Protein AF-A0A669C3K7-F1 (afdb_monomer)

Structure (mmCIF, N/CA/C/O backbone):
data_AF-A0A669C3K7-F1
#
_entry.id   AF-A0A669C3K7-F1
#
loop_
_atom_site.group_PDB
_atom_site.id
_atom_site.type_symbol
_atom_site.label_atom_id
_atom_site.label_alt_id
_atom_site.label_comp_id
_atom_site.label_asym_id
_atom_site.label_entity_id
_atom_site.label_seq_id
_atom_site.pdbx_PDB_ins_code
_atom_site.Cartn_x
_atom_site.Cartn_y
_atom_site.Cartn_z
_atom_site.occupancy
_atom_site.B_iso_or_equiv
_atom_site.auth_seq_id
_atom_site.auth_comp_id
_atom_site.auth_asym_id
_atom_site.auth_atom_id
_atom_site.pdbx_PDB_model_num
ATOM 1 N N . MET A 1 1 ? 42.163 35.375 20.450 1.00 55.25 1 MET A N 1
ATOM 2 C CA . MET A 1 1 ? 42.027 35.263 18.977 1.00 55.25 1 MET A CA 1
ATOM 3 C C . MET A 1 1 ? 42.174 33.829 18.449 1.00 55.25 1 MET A C 1
ATOM 5 O O . MET A 1 1 ? 41.573 33.534 17.431 1.00 55.25 1 MET A O 1
ATOM 9 N N . ALA A 1 2 ? 42.871 32.910 19.137 1.00 55.78 2 ALA A N 1
ATOM 10 C CA . ALA A 1 2 ? 42.993 31.507 18.695 1.00 55.78 2 ALA A CA 1
ATOM 11 C C . ALA A 1 2 ? 41.696 30.667 18.817 1.00 55.78 2 ALA A C 1
ATOM 13 O O . ALA A 1 2 ? 41.476 29.751 18.033 1.00 55.78 2 ALA A O 1
ATOM 14 N N . SER A 1 3 ? 40.809 31.001 19.764 1.00 58.66 3 SER A N 1
ATOM 15 C CA . SER A 1 3 ? 39.566 30.247 20.012 1.00 58.66 3 SER A CA 1
ATOM 16 C C . SER A 1 3 ? 38.494 30.433 18.926 1.00 58.66 3 SER A C 1
ATOM 18 O O . SER A 1 3 ? 37.774 29.482 18.630 1.00 58.66 3 SER A O 1
ATOM 20 N N . SER A 1 4 ? 38.406 31.604 18.278 1.00 58.03 4 SER A N 1
ATOM 21 C CA . SER A 1 4 ? 37.401 31.812 17.223 1.00 58.03 4 SER A CA 1
ATOM 22 C C . SER A 1 4 ? 37.793 31.130 15.911 1.00 58.03 4 SER A C 1
ATOM 24 O O . SER A 1 4 ? 36.922 30.604 15.230 1.00 58.03 4 SER A O 1
ATOM 26 N N . PHE A 1 5 ? 39.089 31.048 15.588 1.00 59.66 5 PHE A N 1
ATOM 27 C CA . PHE A 1 5 ? 39.581 30.339 14.398 1.00 59.66 5 PHE A CA 1
ATOM 28 C C . PHE A 1 5 ? 39.339 28.822 14.466 1.00 59.66 5 PHE A C 1
ATOM 30 O O . PHE A 1 5 ? 38.953 28.218 13.467 1.00 59.66 5 PHE A O 1
ATOM 37 N N . LEU A 1 6 ? 39.489 28.213 15.648 1.00 58.19 6 LEU A N 1
ATOM 38 C CA . LEU A 1 6 ? 39.146 26.803 15.886 1.00 58.19 6 LEU A CA 1
ATOM 39 C C . LEU A 1 6 ? 37.633 26.539 15.769 1.00 58.19 6 LEU A C 1
ATOM 41 O O . LEU A 1 6 ? 37.221 25.504 15.259 1.00 58.19 6 LEU A O 1
ATOM 45 N N . CYS A 1 7 ? 36.797 27.495 16.182 1.00 57.00 7 CYS A N 1
ATOM 46 C CA . CYS A 1 7 ? 35.341 27.376 16.070 1.00 57.00 7 CYS A CA 1
ATOM 47 C C . CYS A 1 7 ? 34.856 27.522 14.612 1.00 57.00 7 CYS A C 1
ATOM 49 O O . CYS A 1 7 ? 34.012 26.756 14.153 1.00 57.00 7 CYS A O 1
ATOM 51 N N . PHE A 1 8 ? 35.444 28.451 13.849 1.00 58.66 8 PHE A N 1
ATOM 52 C CA . PHE A 1 8 ? 35.143 28.620 12.423 1.00 58.66 8 PHE A CA 1
ATOM 53 C C . PHE A 1 8 ? 35.615 27.433 11.571 1.00 58.66 8 PHE A C 1
ATOM 55 O O . PHE A 1 8 ? 34.913 27.034 10.649 1.00 58.66 8 PHE A O 1
ATOM 62 N N . THR A 1 9 ? 36.762 26.825 11.884 1.00 59.44 9 THR A N 1
ATOM 63 C CA . THR A 1 9 ? 37.279 25.665 11.130 1.00 59.44 9 THR A CA 1
ATOM 64 C C . THR A 1 9 ? 36.447 24.394 11.334 1.00 59.44 9 THR A C 1
ATOM 66 O O . THR A 1 9 ? 36.240 23.656 10.375 1.00 59.44 9 THR A O 1
ATOM 69 N N . LEU A 1 10 ? 35.880 24.170 12.524 1.00 56.81 10 LEU A N 1
ATOM 70 C CA . LEU A 1 10 ? 34.954 23.052 12.776 1.00 56.81 10 LEU A CA 1
ATOM 71 C C . LEU A 1 10 ? 33.590 23.226 12.076 1.00 56.81 10 LEU A C 1
ATOM 73 O O . LEU A 1 10 ? 32.983 22.240 11.650 1.00 56.81 10 LEU A O 1
ATOM 77 N N . LEU A 1 11 ? 33.138 24.472 11.890 1.00 56.38 11 LEU A N 1
ATOM 78 C CA . LEU A 1 11 ? 31.955 24.803 11.085 1.00 56.38 11 LEU A CA 1
ATOM 79 C C . LEU A 1 11 ? 32.144 24.444 9.602 1.00 56.38 11 LEU A C 1
ATOM 81 O O . LEU A 1 11 ? 31.222 23.906 9.000 1.00 56.38 11 LEU A O 1
ATOM 85 N N . PHE A 1 12 ? 33.334 24.652 9.026 1.00 54.41 12 PHE A N 1
ATOM 86 C CA . PHE A 1 12 ? 33.612 24.270 7.632 1.00 54.41 12 PHE A CA 1
ATOM 87 C C . PHE A 1 12 ? 33.673 22.750 7.417 1.00 54.41 12 PHE A C 1
ATOM 89 O O . PHE A 1 12 ? 33.191 22.266 6.396 1.00 54.41 12 PHE A O 1
ATOM 96 N N . ILE A 1 13 ? 34.179 21.981 8.388 1.00 57.22 13 ILE A N 1
ATOM 97 C CA . ILE A 1 13 ? 34.218 20.507 8.295 1.00 57.22 13 ILE A CA 1
ATOM 98 C C . ILE A 1 13 ? 32.800 19.906 8.352 1.00 57.22 13 ILE A C 1
ATOM 100 O O . ILE A 1 13 ? 32.555 18.854 7.770 1.00 57.22 13 ILE A O 1
ATOM 104 N N . SER A 1 14 ? 31.845 20.599 8.980 1.00 56.34 14 SER A N 1
ATOM 105 C CA . SER A 1 14 ? 30.456 20.131 9.111 1.00 56.34 14 SER A CA 1
ATOM 106 C C . SER A 1 14 ? 29.576 20.427 7.884 1.00 56.34 14 SER A C 1
ATOM 108 O O . SER A 1 14 ? 28.428 19.994 7.853 1.00 56.34 14 SER A O 1
ATOM 110 N N . ILE A 1 15 ? 30.084 21.167 6.885 1.00 59.28 15 ILE A N 1
ATOM 111 C CA . ILE A 1 15 ? 29.335 21.571 5.673 1.00 59.28 15 ILE A CA 1
ATOM 112 C C . ILE A 1 15 ? 29.802 20.800 4.425 1.00 59.28 15 ILE A C 1
ATOM 114 O O . ILE A 1 15 ? 29.205 20.916 3.356 1.00 59.28 15 ILE A O 1
ATOM 118 N N . HIS A 1 16 ? 30.818 19.942 4.537 1.00 59.38 16 HIS A N 1
ATOM 119 C CA . HIS A 1 16 ? 31.094 18.962 3.490 1.00 59.38 16 HIS A CA 1
ATOM 120 C C . HIS A 1 16 ? 30.063 17.834 3.563 1.00 59.38 16 HIS A C 1
ATOM 122 O O . HIS A 1 16 ? 30.331 16.747 4.071 1.00 59.38 16 HIS A O 1
ATOM 128 N N . ASN A 1 17 ? 28.864 18.106 3.042 1.00 62.78 17 ASN A N 1
ATOM 129 C CA . ASN A 1 17 ? 27.983 17.048 2.577 1.00 62.78 17 ASN A CA 1
ATOM 130 C C . ASN A 1 17 ? 28.797 16.222 1.579 1.00 62.78 17 ASN A C 1
ATOM 132 O O . ASN A 1 17 ? 29.275 16.746 0.572 1.00 62.78 17 ASN A O 1
ATOM 136 N N . ALA A 1 18 ? 29.023 14.950 1.890 1.00 66.00 18 ALA A N 1
ATOM 137 C CA . ALA A 1 18 ? 29.487 14.010 0.891 1.00 66.00 18 ALA A CA 1
ATOM 138 C C . ALA A 1 18 ? 28.338 13.840 -0.108 1.00 66.00 18 ALA A C 1
ATOM 140 O O . ALA A 1 18 ? 27.418 13.058 0.130 1.00 66.00 18 ALA A O 1
ATOM 141 N N . ASP A 1 19 ? 28.349 14.628 -1.182 1.00 72.31 19 ASP A N 1
ATOM 142 C CA . ASP A 1 19 ? 27.426 14.438 -2.293 1.00 72.31 19 ASP A CA 1
ATOM 143 C C . ASP A 1 19 ? 27.733 13.073 -2.920 1.00 72.31 19 ASP A C 1
ATOM 145 O O . ASP A 1 19 ? 28.780 12.857 -3.532 1.00 72.31 19 ASP A O 1
ATOM 149 N N . GLY A 1 20 ? 26.840 12.114 -2.683 1.00 79.38 20 GLY A N 1
ATOM 150 C CA . GLY A 1 20 ? 26.907 10.783 -3.268 1.00 79.38 20 GLY A CA 1
ATOM 151 C C . GLY A 1 20 ? 26.213 10.753 -4.625 1.00 79.38 20 GLY A C 1
ATOM 152 O O . GLY A 1 20 ? 25.151 11.350 -4.802 1.00 79.38 20 GLY A O 1
ATOM 153 N N . PHE A 1 21 ? 26.790 10.022 -5.574 1.00 89.31 21 PHE A N 1
ATOM 154 C CA . PHE A 1 21 ? 26.122 9.679 -6.826 1.00 89.31 21 PHE A CA 1
ATOM 155 C C . PHE A 1 21 ? 25.422 8.329 -6.662 1.00 89.31 21 PHE A C 1
ATOM 157 O O . PHE A 1 21 ? 26.049 7.353 -6.248 1.00 89.31 21 PHE A O 1
ATOM 164 N N . LEU A 1 22 ? 24.125 8.278 -6.960 1.00 92.75 22 LEU A N 1
ATOM 165 C CA . LEU A 1 22 ? 23.298 7.082 -6.851 1.00 92.75 22 LEU A CA 1
ATOM 166 C C . LEU A 1 22 ? 22.790 6.680 -8.237 1.00 92.75 22 LEU A C 1
ATOM 168 O O . LEU A 1 22 ? 21.897 7.330 -8.778 1.00 92.75 22 LEU A O 1
ATOM 172 N N . GLU A 1 23 ? 23.326 5.583 -8.763 1.00 95.75 23 GLU A N 1
ATOM 173 C CA . GLU A 1 23 ? 22.792 4.881 -9.932 1.00 95.75 23 GLU A CA 1
ATOM 174 C C . GLU A 1 23 ? 22.017 3.653 -9.452 1.00 95.75 23 GLU A C 1
ATOM 176 O O . GLU A 1 23 ? 22.520 2.880 -8.632 1.00 95.75 23 GLU A O 1
ATOM 181 N N . TYR A 1 24 ? 20.796 3.467 -9.945 1.00 97.25 24 TYR A N 1
ATOM 182 C CA . TYR A 1 24 ? 20.012 2.270 -9.662 1.00 97.25 24 TYR A CA 1
ATOM 183 C C . TYR A 1 24 ? 19.080 1.912 -10.814 1.00 97.25 24 TYR A C 1
ATOM 185 O O . TYR A 1 24 ? 18.675 2.751 -11.619 1.00 97.25 24 TYR A O 1
ATOM 193 N N . ILE A 1 25 ? 18.732 0.633 -10.858 1.00 97.69 25 ILE A N 1
ATOM 194 C CA . ILE A 1 25 ? 17.895 0.026 -11.884 1.00 97.69 25 ILE A CA 1
ATOM 195 C C . ILE A 1 25 ? 16.694 -0.603 -11.190 1.00 97.69 25 ILE A C 1
ATOM 197 O O . ILE A 1 25 ? 16.830 -1.162 -10.099 1.00 97.69 25 ILE A O 1
ATOM 201 N N . VAL A 1 26 ? 15.522 -0.491 -11.807 1.00 97.75 26 VAL A N 1
ATOM 202 C CA . VAL A 1 26 ? 14.285 -1.066 -11.284 1.00 97.75 26 VAL A CA 1
ATOM 203 C C . VAL A 1 26 ? 13.605 -1.895 -12.367 1.00 97.75 26 VAL A C 1
ATOM 205 O O . VAL A 1 26 ? 13.154 -1.353 -13.377 1.00 97.75 26 VAL A O 1
ATOM 208 N N . ASP A 1 27 ? 13.497 -3.196 -12.107 1.00 96.06 27 ASP A N 1
ATOM 209 C CA . ASP A 1 27 ? 12.610 -4.129 -12.797 1.00 96.06 27 ASP A CA 1
ATOM 210 C C . ASP A 1 27 ? 11.241 -4.123 -12.109 1.00 96.06 27 ASP A C 1
ATOM 212 O O . ASP A 1 27 ? 11.146 -4.329 -10.896 1.00 96.06 27 ASP A O 1
ATOM 216 N N . ARG A 1 28 ? 10.171 -3.881 -12.868 1.00 95.56 28 ARG A N 1
ATOM 217 C CA . ARG A 1 28 ? 8.791 -3.886 -12.370 1.00 95.56 28 ARG A CA 1
ATOM 218 C C . ARG A 1 28 ? 7.895 -4.727 -13.259 1.00 95.56 28 ARG A C 1
ATOM 220 O O . ARG A 1 28 ? 8.079 -4.779 -14.474 1.00 95.56 28 ARG A O 1
ATOM 227 N N . CYS A 1 29 ? 6.910 -5.338 -12.620 1.00 94.00 29 CYS A N 1
ATOM 228 C CA . CYS A 1 29 ? 5.801 -6.021 -13.259 1.00 94.00 29 CYS A CA 1
ATOM 229 C C . CYS A 1 29 ? 4.529 -5.381 -12.715 1.00 94.00 29 CYS A C 1
ATOM 231 O O . CYS A 1 29 ? 4.126 -5.665 -11.588 1.00 94.00 29 CYS A O 1
ATOM 233 N N . ASP A 1 30 ? 3.937 -4.485 -13.494 1.00 93.38 30 ASP A N 1
ATOM 234 C CA . ASP A 1 30 ? 2.757 -3.739 -13.082 1.00 93.38 30 ASP A CA 1
ATOM 235 C C . ASP A 1 30 ? 1.514 -4.485 -13.577 1.00 93.38 30 ASP A C 1
ATOM 237 O O . ASP A 1 30 ? 1.349 -4.714 -14.774 1.00 93.38 30 ASP A O 1
ATOM 241 N N . PHE A 1 31 ? 0.643 -4.899 -12.655 1.00 89.50 31 PHE A N 1
ATOM 242 C CA . PHE A 1 31 ? -0.608 -5.600 -12.952 1.00 89.50 31 PHE A CA 1
ATOM 243 C C . PHE A 1 31 ? -1.691 -5.228 -11.932 1.00 89.50 31 PHE A C 1
ATOM 245 O O . PHE A 1 31 ? -1.402 -4.856 -10.796 1.00 89.50 31 PHE A O 1
ATOM 252 N N . ASN A 1 32 ? -2.958 -5.313 -12.341 1.00 82.38 32 ASN A N 1
ATOM 253 C CA . ASN A 1 32 ? -4.111 -4.907 -11.524 1.00 82.38 32 ASN A CA 1
ATOM 254 C C . ASN A 1 32 ? -5.131 -6.032 -11.279 1.00 82.38 32 ASN A C 1
ATOM 256 O O . ASN A 1 32 ? -6.107 -5.825 -10.560 1.00 82.38 32 ASN A O 1
ATOM 260 N N . SER A 1 33 ? -4.926 -7.196 -11.893 1.00 78.62 33 SER A N 1
ATOM 261 C CA . SER A 1 33 ? -5.850 -8.326 -11.872 1.00 78.62 33 SER A CA 1
ATOM 262 C C . SER A 1 33 ? -5.088 -9.618 -11.626 1.00 78.62 33 SER A C 1
ATOM 264 O O . SER A 1 33 ? -3.946 -9.772 -12.059 1.00 78.62 33 SER A O 1
ATOM 266 N N . THR A 1 34 ? -5.749 -10.572 -10.977 1.00 75.75 34 THR A N 1
ATOM 267 C CA . THR A 1 34 ? -5.250 -11.939 -10.786 1.00 75.75 34 THR A CA 1
ATOM 268 C C . THR A 1 34 ? -5.139 -12.726 -12.092 1.00 75.75 34 THR A C 1
ATOM 270 O O . THR A 1 34 ? -4.467 -13.750 -12.119 1.00 75.75 34 THR A O 1
ATOM 273 N N . GLU A 1 35 ? -5.792 -12.270 -13.164 1.00 77.75 35 GLU A N 1
ATOM 274 C CA . GLU A 1 35 ? -5.757 -12.901 -14.493 1.00 77.75 35 GLU A CA 1
ATOM 275 C C . GLU A 1 35 ? -4.513 -12.503 -15.310 1.00 77.75 35 GLU A C 1
ATOM 277 O O . GLU A 1 35 ? -4.201 -13.149 -16.304 1.00 77.75 35 GLU A O 1
ATOM 282 N N . LEU A 1 36 ? -3.767 -11.480 -14.868 1.00 81.62 36 LEU A N 1
ATOM 283 C CA . LEU A 1 36 ? -2.481 -11.036 -15.437 1.00 81.62 36 LEU A CA 1
ATOM 284 C C . LEU A 1 36 ? -2.501 -10.607 -16.921 1.00 81.62 36 LEU A C 1
ATOM 286 O O . LEU A 1 36 ? -1.439 -10.409 -17.503 1.00 81.62 36 LEU A O 1
ATOM 290 N N . GLU A 1 37 ? -3.671 -10.420 -17.538 1.00 77.75 37 GLU A N 1
ATOM 291 C CA . GLU A 1 37 ? -3.786 -10.150 -18.983 1.00 77.75 37 GLU A CA 1
ATOM 292 C C . GLU A 1 37 ? -3.185 -8.802 -19.422 1.00 77.75 37 GLU A C 1
ATOM 294 O O . GLU A 1 37 ? -2.606 -8.706 -20.499 1.00 77.75 37 GLU A O 1
ATOM 299 N N . ASN A 1 38 ? -3.287 -7.767 -18.581 1.00 84.69 38 ASN A N 1
ATOM 300 C CA . ASN A 1 38 ? -2.803 -6.408 -18.872 1.00 84.69 38 ASN A CA 1
ATOM 301 C C . ASN A 1 38 ? -1.519 -6.071 -18.105 1.00 84.69 38 ASN A C 1
ATOM 303 O O . ASN A 1 38 ? -1.328 -4.939 -17.661 1.00 84.69 38 ASN A O 1
ATOM 307 N N . MET A 1 39 ? -0.682 -7.078 -17.868 1.00 91.69 39 MET A N 1
ATOM 308 C CA . MET A 1 39 ? 0.570 -6.886 -17.157 1.00 91.69 39 MET A CA 1
ATOM 309 C C . MET A 1 39 ? 1.596 -6.166 -18.030 1.00 91.69 39 MET A C 1
ATOM 311 O O . MET A 1 39 ? 1.749 -6.472 -19.209 1.00 91.69 39 MET A O 1
ATOM 315 N N . GLU A 1 40 ? 2.354 -5.257 -17.430 1.00 95.19 40 GLU A N 1
ATOM 316 C CA . GLU A 1 40 ? 3.444 -4.554 -18.092 1.00 95.19 40 GLU A CA 1
ATOM 317 C C . GLU A 1 40 ? 4.766 -4.842 -17.381 1.00 95.19 40 GLU A C 1
ATOM 319 O O . GLU A 1 40 ? 4.932 -4.559 -16.196 1.00 95.19 40 GLU A O 1
ATOM 324 N N . TYR A 1 41 ? 5.741 -5.368 -18.120 1.00 97.06 41 TYR A N 1
ATOM 325 C CA . TYR A 1 41 ? 7.135 -5.321 -17.692 1.00 97.06 41 TYR A CA 1
ATOM 326 C C . TYR A 1 41 ? 7.739 -3.946 -17.990 1.00 97.06 41 TYR A C 1
ATOM 328 O O . TYR A 1 41 ? 7.677 -3.476 -19.135 1.00 97.06 41 TYR A O 1
ATOM 336 N N . ILE A 1 42 ? 8.352 -3.342 -16.973 1.00 98.06 42 ILE A N 1
ATOM 337 C CA . ILE A 1 42 ? 9.034 -2.049 -17.037 1.00 98.06 42 ILE A CA 1
ATOM 338 C C . ILE A 1 42 ? 10.449 -2.208 -16.485 1.00 98.06 42 ILE A C 1
ATOM 340 O O . ILE A 1 42 ? 10.635 -2.665 -15.360 1.00 98.06 42 ILE A O 1
ATOM 344 N N . TYR A 1 43 ? 11.435 -1.758 -17.251 1.00 98.25 43 TYR A N 1
ATOM 345 C CA . TYR A 1 43 ? 12.839 -1.745 -16.860 1.00 98.25 43 TYR A CA 1
ATOM 346 C C . TYR A 1 43 ? 13.383 -0.325 -16.958 1.00 98.25 43 TYR A C 1
ATOM 348 O O . TYR A 1 43 ? 13.474 0.231 -18.052 1.00 98.25 43 TYR A O 1
ATOM 356 N N . SER A 1 44 ? 13.699 0.280 -15.818 1.00 98.38 44 SER A N 1
ATOM 357 C CA . SER A 1 44 ? 14.015 1.706 -15.711 1.00 98.38 44 SER A CA 1
ATOM 358 C C . SER A 1 44 ? 15.374 1.934 -15.066 1.00 98.38 44 SER A C 1
ATOM 360 O O . SER A 1 44 ? 15.660 1.351 -14.021 1.00 98.38 44 SER A O 1
ATOM 362 N N . HIS A 1 45 ? 16.167 2.847 -15.629 1.00 98.38 45 HIS A N 1
ATOM 363 C CA . HIS A 1 45 ? 17.417 3.303 -15.026 1.00 98.38 45 HIS A CA 1
ATOM 364 C C . HIS A 1 45 ? 17.291 4.723 -14.482 1.00 98.38 45 HIS A C 1
ATOM 366 O O . HIS A 1 45 ? 16.722 5.616 -15.124 1.00 98.38 45 HIS A O 1
ATOM 372 N N . TYR A 1 46 ? 17.883 4.929 -13.312 1.00 98.12 46 TYR A N 1
ATOM 373 C CA . TYR A 1 46 ? 17.824 6.173 -12.571 1.00 98.12 46 TYR A CA 1
ATOM 374 C C . TYR A 1 46 ? 19.211 6.615 -12.128 1.00 98.12 46 TYR A C 1
ATOM 376 O O . TYR A 1 46 ? 19.942 5.848 -11.505 1.00 98.12 46 TYR A O 1
ATOM 384 N N . TYR A 1 47 ? 19.488 7.902 -12.325 1.00 96.50 47 TYR A N 1
ATOM 385 C CA . TYR A 1 47 ? 20.647 8.581 -11.765 1.00 96.50 47 TYR A CA 1
ATOM 386 C C . TYR A 1 47 ? 20.184 9.709 -10.845 1.00 96.50 47 TYR A C 1
ATOM 388 O O . TYR A 1 47 ? 19.468 10.615 -11.273 1.00 96.50 47 TYR A O 1
ATOM 396 N N . ASN A 1 48 ? 20.552 9.666 -9.564 1.00 93.19 48 ASN A N 1
ATOM 397 C CA . ASN A 1 48 ? 20.139 10.638 -8.545 1.00 93.19 48 ASN A CA 1
ATOM 398 C C . ASN A 1 48 ? 18.619 10.907 -8.544 1.00 93.19 48 ASN A C 1
ATOM 400 O O . ASN A 1 48 ? 18.176 12.049 -8.438 1.00 93.19 48 ASN A O 1
ATOM 404 N N . LYS A 1 49 ? 17.821 9.831 -8.646 1.00 93.56 49 LYS A N 1
ATOM 405 C CA . LYS A 1 49 ? 16.343 9.830 -8.738 1.00 93.56 49 LYS A CA 1
ATOM 406 C C . LYS A 1 49 ? 15.764 10.364 -10.054 1.00 93.56 49 LYS A C 1
ATOM 408 O O . LYS A 1 49 ? 14.545 10.379 -10.204 1.00 93.56 49 LYS A O 1
ATOM 413 N N . MET A 1 50 ? 16.597 10.772 -11.009 1.00 96.25 50 MET A N 1
ATOM 414 C CA . MET A 1 50 ? 16.153 11.127 -12.353 1.00 96.25 50 MET A CA 1
ATOM 415 C C . MET A 1 50 ? 16.164 9.888 -13.233 1.00 96.25 50 MET A C 1
ATOM 417 O O . MET A 1 50 ? 17.218 9.308 -13.491 1.00 96.25 50 MET A O 1
ATOM 421 N N . GLU A 1 51 ? 14.985 9.491 -13.698 1.00 98.12 51 GLU A N 1
ATOM 422 C CA . GLU A 1 51 ? 14.876 8.460 -14.720 1.00 98.12 51 GLU A CA 1
ATOM 423 C C . GLU A 1 51 ? 15.444 8.995 -16.024 1.00 98.12 51 GLU A C 1
ATOM 425 O O . GLU A 1 51 ? 14.999 10.037 -16.506 1.00 98.12 51 GLU A O 1
ATOM 430 N N . TYR A 1 52 ? 16.425 8.304 -16.595 1.00 98.25 52 TYR A N 1
ATOM 431 C CA . TYR A 1 52 ? 17.000 8.733 -17.865 1.00 98.25 52 TYR A CA 1
ATOM 432 C C . TYR A 1 52 ? 16.600 7.827 -19.024 1.00 98.25 52 TYR A C 1
ATOM 434 O O . TYR A 1 52 ? 16.458 8.337 -20.130 1.00 98.25 52 TYR A O 1
ATOM 442 N N . ILE A 1 53 ? 16.339 6.538 -18.807 1.00 98.62 53 ILE A N 1
ATOM 443 C CA . ILE A 1 53 ? 15.896 5.610 -19.858 1.00 98.62 53 ILE A CA 1
ATOM 444 C C . ILE A 1 53 ? 14.989 4.518 -19.281 1.00 98.62 53 ILE A C 1
ATOM 446 O O . ILE A 1 53 ? 15.173 4.088 -18.140 1.00 98.62 53 ILE A O 1
ATOM 450 N N . ARG A 1 54 ? 14.013 4.067 -20.075 1.00 98.62 54 ARG A N 1
ATOM 451 C CA . ARG A 1 54 ? 13.086 2.979 -19.731 1.00 98.62 54 ARG A CA 1
ATOM 452 C C . ARG A 1 54 ? 12.811 2.085 -20.925 1.00 98.62 54 ARG A C 1
ATOM 454 O O . ARG A 1 54 ? 12.474 2.598 -21.986 1.00 98.62 54 ARG A O 1
ATOM 461 N N . PHE A 1 55 ? 12.827 0.775 -20.728 1.00 98.50 55 PHE A N 1
ATOM 462 C CA . PHE A 1 55 ? 12.116 -0.169 -21.585 1.00 98.50 55 PHE A CA 1
ATOM 463 C C . PHE A 1 55 ? 10.737 -0.468 -20.992 1.00 98.50 55 PHE A C 1
ATOM 465 O O . PHE A 1 55 ? 10.603 -0.701 -19.791 1.00 98.50 55 PHE A O 1
ATOM 472 N N . SER A 1 56 ? 9.715 -0.478 -21.839 1.00 97.69 56 SER A N 1
ATOM 473 C CA . SER A 1 56 ? 8.364 -0.920 -21.496 1.00 97.69 56 SER A CA 1
ATOM 474 C C . SER A 1 56 ? 7.952 -2.005 -22.478 1.00 97.69 56 SER A C 1
ATOM 476 O O . SER A 1 56 ? 8.129 -1.840 -23.683 1.00 97.69 56 SER A O 1
ATOM 478 N N . SER A 1 57 ? 7.377 -3.097 -21.983 1.00 96.44 57 SER A N 1
ATOM 479 C CA . SER A 1 57 ? 6.797 -4.142 -22.840 1.00 96.44 57 SER A CA 1
ATOM 480 C C . SER A 1 57 ? 5.610 -3.645 -23.678 1.00 96.44 57 SER A C 1
ATOM 482 O O . SER A 1 57 ? 5.457 -4.101 -24.808 1.00 96.44 57 SER A O 1
ATOM 484 N N . ASN A 1 58 ? 4.850 -2.656 -23.190 1.00 94.88 58 ASN A N 1
ATOM 485 C CA . ASN A 1 58 ? 3.762 -2.015 -23.939 1.00 94.88 58 ASN A CA 1
ATOM 486 C C . ASN A 1 58 ? 4.278 -1.181 -25.122 1.00 94.88 58 ASN A C 1
ATOM 488 O O . ASN A 1 58 ? 3.634 -1.110 -26.166 1.00 94.88 58 ASN A O 1
ATOM 492 N N . VAL A 1 59 ? 5.451 -0.558 -24.975 1.00 96.81 59 VAL A N 1
ATOM 493 C CA . VAL A 1 59 ? 6.105 0.216 -26.047 1.00 96.81 59 VAL A CA 1
ATOM 494 C C . VAL A 1 59 ? 6.990 -0.678 -26.927 1.00 96.81 59 VAL A C 1
ATOM 496 O O . VAL A 1 59 ? 7.165 -0.425 -28.117 1.00 96.81 59 VAL A O 1
ATOM 499 N N . GLY A 1 60 ? 7.562 -1.732 -26.348 1.00 96.62 60 GLY A N 1
ATOM 500 C CA . GLY A 1 60 ? 8.431 -2.701 -27.008 1.00 96.62 60 GLY A CA 1
ATOM 501 C C . GLY A 1 60 ? 9.833 -2.184 -27.340 1.00 96.62 60 GLY A C 1
ATOM 502 O O . GLY A 1 60 ? 10.508 -2.819 -28.153 1.00 96.62 60 GLY A O 1
ATOM 503 N N . GLN A 1 61 ? 10.263 -1.053 -26.770 1.00 98.00 61 GLN A N 1
ATOM 504 C CA . GLN A 1 61 ? 11.595 -0.465 -26.964 1.00 98.00 61 GLN A CA 1
ATOM 505 C C . GLN A 1 61 ? 11.994 0.502 -25.848 1.00 98.00 61 GLN A C 1
ATOM 507 O O . GLN A 1 61 ? 11.165 0.879 -25.016 1.00 98.00 61 GLN A O 1
ATOM 512 N N . TYR A 1 62 ? 13.270 0.889 -25.832 1.00 98.44 62 TYR A N 1
ATOM 513 C CA . TYR A 1 62 ? 13.796 1.870 -24.894 1.00 98.44 62 TYR A CA 1
ATOM 514 C C . TYR A 1 62 ? 13.375 3.290 -25.288 1.00 98.44 62 TYR A C 1
ATOM 516 O O . TYR A 1 62 ? 13.465 3.687 -26.451 1.00 98.44 62 TYR A O 1
ATOM 524 N N . VAL A 1 63 ? 12.955 4.072 -24.299 1.00 98.62 63 VAL A N 1
ATOM 525 C CA . VAL A 1 63 ? 12.600 5.488 -24.413 1.00 98.62 63 VAL A CA 1
ATOM 526 C C . VAL A 1 63 ? 13.456 6.279 -23.430 1.00 98.62 63 VAL A C 1
ATOM 528 O O . VAL A 1 63 ? 13.501 5.965 -22.240 1.00 98.62 63 VAL A O 1
ATOM 531 N N . GLY A 1 64 ? 14.150 7.299 -23.935 1.00 98.25 64 GLY A N 1
ATOM 532 C CA . GLY A 1 64 ? 14.935 8.228 -23.128 1.00 98.25 64 GLY A CA 1
ATOM 533 C C . GLY A 1 64 ? 14.100 9.394 -22.596 1.00 98.25 64 GLY A C 1
ATOM 534 O O . GLY A 1 64 ? 13.291 9.953 -23.330 1.00 98.25 64 GLY A O 1
ATOM 535 N N . PHE A 1 65 ? 14.331 9.794 -21.344 1.00 97.94 65 PHE A N 1
ATOM 536 C CA . PHE A 1 65 ? 13.661 10.931 -20.685 1.00 97.94 65 PHE A CA 1
ATOM 537 C C . PHE A 1 65 ? 14.576 12.142 -20.467 1.00 97.94 65 PHE A C 1
ATOM 539 O O . PHE A 1 65 ? 14.121 13.206 -20.054 1.00 97.94 65 PHE A O 1
ATOM 546 N N . THR A 1 66 ? 15.868 11.991 -20.754 1.00 97.88 66 THR A N 1
ATOM 547 C CA . THR A 1 66 ? 16.864 13.069 -20.740 1.00 97.88 66 THR A CA 1
ATOM 548 C C . THR A 1 66 ? 17.647 13.056 -22.045 1.00 97.88 66 THR A C 1
ATOM 550 O O . THR A 1 66 ? 17.675 12.037 -22.731 1.00 97.88 66 THR A O 1
ATOM 553 N N . ASP A 1 67 ? 18.357 14.137 -22.371 1.00 97.88 67 ASP A N 1
ATOM 554 C CA . ASP A 1 67 ? 19.196 14.193 -23.579 1.00 97.88 67 ASP A CA 1
ATOM 555 C C . ASP A 1 67 ? 20.210 13.042 -23.65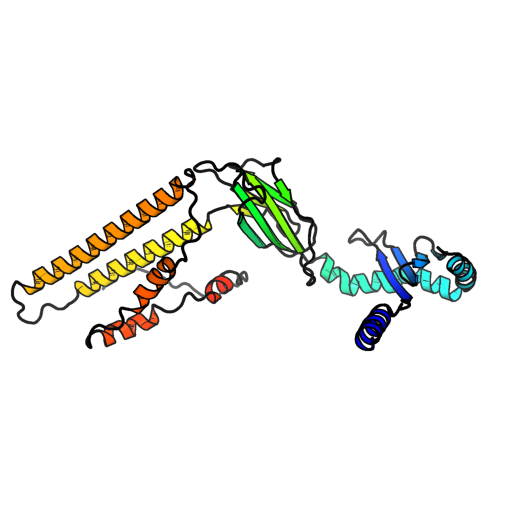2 1.00 97.88 67 ASP A C 1
ATOM 557 O O . ASP A 1 67 ? 20.480 12.499 -24.724 1.00 97.88 67 ASP A O 1
ATOM 561 N N . PHE A 1 68 ? 20.781 12.660 -22.505 1.00 97.31 68 PHE A N 1
ATOM 562 C CA . PHE A 1 68 ? 21.654 11.492 -22.410 1.00 97.31 68 PHE A CA 1
ATOM 563 C C . PHE A 1 68 ? 20.885 10.199 -22.692 1.00 97.31 68 PHE A C 1
ATOM 565 O O . PHE A 1 68 ? 21.318 9.396 -23.514 1.00 97.31 68 PHE A O 1
ATOM 572 N N . GLY A 1 69 ? 19.724 10.033 -22.059 1.00 98.25 69 GLY A N 1
ATOM 573 C CA . GLY A 1 69 ? 18.865 8.873 -22.244 1.00 98.25 69 GLY A CA 1
ATOM 574 C C . GLY A 1 69 ? 18.343 8.696 -23.666 1.00 98.25 69 GLY A C 1
ATOM 575 O O . GLY A 1 69 ? 18.256 7.569 -24.134 1.00 98.25 69 GLY A O 1
ATOM 576 N N . VAL A 1 70 ? 18.025 9.784 -24.375 1.00 98.50 70 VAL A N 1
ATOM 577 C CA . VAL A 1 70 ? 17.558 9.739 -25.772 1.00 98.50 70 VAL A CA 1
ATOM 578 C C . VAL A 1 70 ? 18.660 9.202 -26.681 1.00 98.50 70 VAL A C 1
ATOM 580 O O . VAL A 1 70 ? 18.426 8.251 -27.422 1.00 98.50 70 VAL A O 1
ATOM 583 N N . ARG A 1 71 ? 19.888 9.726 -26.557 1.00 98.12 71 ARG A N 1
ATOM 584 C CA . ARG A 1 71 ? 21.046 9.210 -27.311 1.00 98.12 71 ARG A CA 1
ATOM 585 C C . ARG A 1 71 ? 21.354 7.756 -26.969 1.00 98.12 71 ARG A C 1
ATOM 587 O O . ARG A 1 71 ? 21.719 6.976 -27.839 1.00 98.12 71 ARG A O 1
ATOM 594 N N . LEU A 1 72 ? 21.215 7.384 -25.699 1.00 97.75 72 LEU A N 1
ATOM 595 C CA . LEU A 1 72 ? 21.438 6.010 -25.265 1.00 97.75 72 LEU A CA 1
ATOM 596 C C . LEU A 1 72 ? 20.370 5.059 -25.823 1.00 97.75 72 LEU A C 1
ATOM 598 O O . LEU A 1 72 ? 20.706 3.971 -26.279 1.00 97.75 72 LEU A O 1
ATOM 602 N N . ALA A 1 73 ? 19.107 5.488 -25.853 1.00 98.31 73 ALA A N 1
ATOM 603 C CA . ALA A 1 73 ? 18.009 4.720 -26.427 1.00 98.31 73 ALA A CA 1
ATOM 604 C C . ALA A 1 73 ? 18.213 4.460 -27.926 1.00 98.31 73 ALA A C 1
ATOM 606 O O . ALA A 1 73 ? 17.938 3.354 -28.377 1.00 98.31 73 ALA A O 1
ATOM 607 N N . GLU A 1 74 ? 18.746 5.419 -28.691 1.00 97.38 74 GLU A N 1
ATOM 608 C CA . GLU A 1 74 ? 19.119 5.198 -30.099 1.00 97.38 74 GLU A CA 1
ATOM 609 C C . GLU A 1 74 ? 20.140 4.060 -30.248 1.00 97.38 74 GLU A C 1
ATOM 611 O O . GLU A 1 74 ? 19.997 3.210 -31.126 1.00 97.38 74 GLU A O 1
ATOM 616 N N . VAL A 1 75 ? 21.140 4.006 -29.362 1.00 97.62 75 VAL A N 1
ATOM 617 C CA . VAL A 1 75 ? 22.165 2.952 -29.370 1.00 97.62 75 VAL A CA 1
ATOM 618 C C . VAL A 1 75 ? 21.574 1.602 -28.9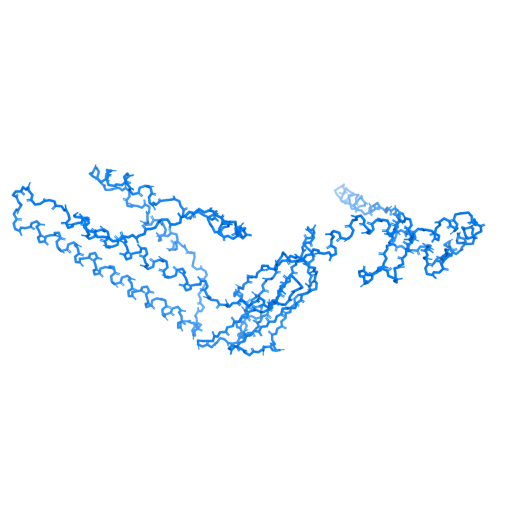63 1.00 97.62 75 VAL A C 1
ATOM 620 O O . VAL A 1 75 ? 21.790 0.611 -29.656 1.00 97.62 75 VAL A O 1
ATOM 623 N N . TRP A 1 76 ? 20.817 1.548 -27.865 1.00 97.81 76 TRP A N 1
ATOM 624 C CA . TRP A 1 76 ? 20.274 0.294 -27.328 1.00 97.81 76 TRP A CA 1
ATOM 625 C C . TRP A 1 76 ? 19.174 -0.291 -28.211 1.00 97.81 76 TRP A C 1
ATOM 627 O O . TRP A 1 76 ? 19.137 -1.497 -28.427 1.00 97.81 76 TRP A O 1
ATOM 637 N N . ASN A 1 77 ? 18.325 0.547 -28.808 1.00 98.25 77 ASN A N 1
ATOM 638 C CA . ASN A 1 77 ? 17.305 0.080 -29.748 1.00 98.25 77 ASN A CA 1
ATOM 639 C C . ASN A 1 77 ? 17.902 -0.451 -31.061 1.00 98.25 77 ASN A C 1
ATOM 641 O O . ASN A 1 77 ? 17.228 -1.195 -31.773 1.00 98.25 77 ASN A O 1
ATOM 645 N N . ASN A 1 78 ? 19.148 -0.091 -31.388 1.00 97.81 78 ASN A N 1
ATOM 646 C CA . ASN A 1 78 ? 19.854 -0.631 -32.547 1.00 97.81 78 ASN A CA 1
ATOM 647 C C . ASN A 1 78 ? 20.434 -2.038 -32.288 1.00 97.81 78 ASN A C 1
ATOM 649 O O . ASN A 1 78 ? 20.702 -2.776 -33.238 1.00 97.81 78 ASN A O 1
ATOM 653 N N . ASP A 1 79 ? 20.585 -2.450 -31.024 1.00 97.31 79 ASP A N 1
ATOM 654 C CA . ASP A 1 79 ? 20.899 -3.836 -30.672 1.00 97.31 79 ASP A CA 1
ATOM 655 C C . ASP A 1 79 ? 19.623 -4.690 -30.699 1.00 97.31 79 ASP A C 1
ATOM 657 O O . ASP A 1 79 ? 18.907 -4.869 -29.713 1.00 97.31 79 ASP A O 1
ATOM 661 N N . THR A 1 80 ? 19.324 -5.234 -31.879 1.00 96.00 80 THR A N 1
ATOM 662 C CA . THR A 1 80 ? 18.130 -6.070 -32.074 1.00 96.00 80 THR A CA 1
ATOM 663 C C . THR A 1 80 ? 18.126 -7.347 -31.228 1.00 96.00 80 THR A C 1
ATOM 665 O O . THR A 1 80 ? 17.046 -7.866 -30.939 1.00 96.00 80 THR A O 1
ATOM 668 N N . ALA A 1 81 ? 19.291 -7.868 -30.827 1.00 96.69 81 ALA A N 1
ATOM 669 C CA . ALA A 1 81 ? 19.367 -9.077 -30.016 1.00 96.69 81 ALA A CA 1
ATOM 670 C C . ALA A 1 81 ? 18.936 -8.783 -28.574 1.00 96.69 81 ALA A C 1
ATOM 672 O O . ALA A 1 81 ? 18.061 -9.481 -28.053 1.00 96.69 81 ALA A O 1
ATOM 673 N N . ASP A 1 82 ? 19.474 -7.717 -27.975 1.00 95.38 82 ASP A N 1
ATOM 674 C CA . ASP A 1 82 ? 19.069 -7.266 -26.638 1.00 95.38 82 ASP A CA 1
ATOM 675 C C . ASP A 1 82 ? 17.599 -6.837 -26.614 1.00 95.38 82 ASP A C 1
ATOM 677 O O . ASP A 1 82 ? 16.815 -7.302 -25.787 1.00 95.38 82 ASP A O 1
ATOM 681 N N . LEU A 1 83 ? 17.174 -6.040 -27.596 1.00 97.12 83 LEU A N 1
ATOM 682 C CA . LEU A 1 83 ? 15.806 -5.541 -27.664 1.00 97.12 83 LEU A CA 1
ATOM 683 C C . LEU A 1 83 ? 14.769 -6.675 -27.743 1.00 97.12 83 LEU A C 1
ATOM 685 O O . LEU A 1 83 ? 13.714 -6.617 -27.104 1.00 97.12 83 LEU A O 1
ATOM 689 N N . ASN A 1 84 ? 15.067 -7.734 -28.501 1.00 96.50 84 ASN A N 1
ATOM 690 C CA . ASN A 1 84 ? 14.209 -8.915 -28.560 1.00 96.50 84 ASN A CA 1
ATOM 691 C C . ASN A 1 84 ? 14.220 -9.701 -27.244 1.00 96.50 84 ASN A C 1
ATOM 693 O O . ASN A 1 84 ? 13.164 -10.177 -26.831 1.00 96.50 84 ASN A O 1
ATOM 697 N N . LEU A 1 85 ? 15.358 -9.795 -26.550 1.00 96.12 85 LEU A N 1
ATOM 698 C CA . LEU A 1 85 ? 15.420 -10.401 -25.218 1.00 96.12 85 LEU A CA 1
ATOM 699 C C . LEU A 1 85 ? 14.571 -9.620 -24.204 1.00 96.12 85 LEU A C 1
ATOM 701 O O . LEU A 1 85 ? 13.828 -10.226 -23.430 1.00 96.12 85 LEU A O 1
ATOM 705 N N . MET A 1 86 ? 14.617 -8.289 -24.245 1.00 97.06 86 MET A N 1
ATOM 706 C CA . MET A 1 86 ? 13.828 -7.421 -23.367 1.00 97.06 86 MET A CA 1
ATOM 707 C C . MET A 1 86 ? 12.324 -7.568 -23.597 1.00 97.06 86 MET A C 1
ATOM 709 O O . MET A 1 86 ? 11.557 -7.661 -22.639 1.00 97.06 86 MET A O 1
ATOM 713 N N . ARG A 1 87 ? 11.884 -7.711 -24.852 1.00 96.12 87 ARG A N 1
ATOM 714 C CA . ARG A 1 87 ? 10.476 -8.011 -25.182 1.00 96.12 87 ARG A CA 1
ATOM 715 C C . ARG A 1 87 ? 9.987 -9.330 -24.584 1.00 96.12 87 ARG A C 1
ATOM 717 O O . ARG A 1 87 ? 8.806 -9.454 -24.278 1.00 96.12 87 ARG A O 1
ATOM 724 N N . LEU A 1 88 ? 10.878 -10.296 -24.363 1.00 96.31 88 LEU A N 1
ATOM 725 C CA . LEU A 1 88 ? 10.542 -11.583 -23.748 1.00 96.31 88 LEU A CA 1
ATOM 726 C C . LEU A 1 88 ? 10.501 -11.537 -22.212 1.00 96.31 88 LEU A C 1
ATOM 728 O O . LEU A 1 88 ? 10.091 -12.520 -21.588 1.00 96.31 88 LEU A O 1
ATOM 732 N N . LYS A 1 89 ? 10.905 -10.436 -21.565 1.00 96.56 89 LYS A N 1
ATOM 733 C CA . LYS A 1 89 ? 10.948 -10.335 -20.094 1.00 96.56 89 LYS A CA 1
ATOM 734 C C . LYS A 1 89 ? 9.574 -10.362 -19.437 1.00 96.56 89 LYS A C 1
ATOM 736 O O . LYS A 1 89 ? 9.451 -10.915 -18.350 1.00 96.56 89 LYS A O 1
ATOM 741 N N . ILE A 1 90 ? 8.525 -9.892 -20.106 1.00 95.06 90 ILE A N 1
ATOM 742 C CA . ILE A 1 90 ? 7.156 -10.046 -19.592 1.00 95.06 90 ILE A CA 1
ATOM 743 C C . ILE A 1 90 ? 6.809 -11.526 -19.334 1.00 95.06 90 ILE A C 1
ATOM 745 O O . ILE A 1 90 ? 6.311 -11.874 -18.266 1.00 95.06 90 ILE A O 1
ATOM 749 N N . ALA A 1 91 ? 7.172 -12.424 -20.253 1.00 93.50 91 ALA A N 1
ATOM 750 C CA . ALA A 1 91 ? 6.958 -13.863 -20.102 1.00 93.50 91 ALA A CA 1
ATOM 751 C C . ALA A 1 91 ? 7.987 -14.519 -19.170 1.00 93.50 91 ALA A C 1
ATOM 753 O O . ALA A 1 91 ? 7.638 -15.286 -18.276 1.00 93.50 91 ALA A O 1
ATOM 754 N N . THR A 1 92 ? 9.269 -14.228 -19.377 1.00 94.19 92 THR A N 1
ATOM 755 C CA . THR A 1 92 ? 10.365 -14.955 -18.713 1.00 94.19 92 THR A CA 1
ATOM 756 C C . THR A 1 92 ? 10.675 -14.458 -17.306 1.00 94.19 92 THR A C 1
ATOM 758 O O . THR A 1 92 ? 11.198 -15.223 -16.502 1.00 94.19 92 THR A O 1
ATOM 761 N N . TYR A 1 93 ? 10.361 -13.199 -16.998 1.00 93.19 93 TYR A N 1
ATOM 762 C CA . TYR A 1 93 ? 10.575 -12.595 -15.688 1.00 93.19 93 TYR A CA 1
ATOM 763 C C . TYR A 1 93 ? 9.252 -12.397 -14.950 1.00 93.19 93 TYR A C 1
ATOM 765 O O . TYR A 1 93 ? 9.087 -12.973 -13.878 1.00 93.19 93 TYR A O 1
ATOM 773 N N . CYS A 1 94 ? 8.298 -11.643 -15.506 1.00 93.38 94 CYS A N 1
ATOM 774 C CA . CYS A 1 94 ? 7.076 -11.316 -14.766 1.00 93.38 94 CYS A CA 1
ATOM 775 C C . CYS A 1 94 ? 6.185 -12.534 -14.532 1.00 93.38 94 CYS A C 1
ATOM 777 O O . CYS A 1 94 ? 5.969 -12.902 -13.380 1.00 93.38 94 CYS A O 1
ATOM 779 N N . HIS A 1 95 ? 5.725 -13.208 -15.593 1.00 91.12 95 HIS A N 1
ATOM 780 C CA . HIS A 1 95 ? 4.872 -14.393 -15.434 1.00 91.12 95 HIS A CA 1
ATOM 781 C C . HIS A 1 95 ? 5.550 -15.478 -14.587 1.00 91.12 95 HIS A C 1
ATOM 783 O O . HIS A 1 95 ? 4.941 -15.996 -13.654 1.00 91.12 95 HIS A O 1
ATOM 789 N N . HIS A 1 96 ? 6.829 -15.761 -14.854 1.00 89.75 96 HIS A N 1
ATOM 790 C CA . HIS A 1 96 ? 7.598 -16.741 -14.089 1.00 89.75 96 HIS A CA 1
ATOM 791 C C . HIS A 1 96 ? 7.639 -16.429 -12.584 1.00 89.75 96 HIS A C 1
ATOM 793 O O . HIS A 1 96 ? 7.342 -17.303 -11.772 1.00 89.75 96 HIS A O 1
ATOM 799 N N . ASN A 1 97 ? 7.991 -15.198 -12.196 1.00 88.88 97 ASN A N 1
ATOM 800 C CA . ASN A 1 97 ? 8.113 -14.844 -10.781 1.00 88.88 97 ASN A CA 1
ATOM 801 C C . ASN A 1 97 ? 6.755 -14.703 -10.087 1.00 88.88 97 ASN A C 1
ATOM 803 O O . ASN A 1 97 ? 6.643 -15.101 -8.929 1.00 88.88 97 ASN A O 1
ATOM 807 N N . ILE A 1 98 ? 5.725 -14.207 -10.777 1.00 88.94 98 ILE A N 1
ATOM 808 C CA . ILE A 1 98 ? 4.370 -14.086 -10.220 1.00 88.94 98 ILE A CA 1
ATOM 809 C C . ILE A 1 98 ? 3.768 -15.459 -9.935 1.00 88.94 98 ILE A C 1
ATOM 811 O O . ILE A 1 98 ? 3.177 -15.673 -8.873 1.00 88.94 98 ILE A O 1
ATOM 815 N N . ASP A 1 99 ? 3.953 -16.413 -10.849 1.00 83.00 99 ASP A N 1
ATOM 816 C CA . ASP A 1 99 ? 3.469 -17.780 -10.664 1.00 83.00 99 ASP A CA 1
ATOM 817 C C . ASP A 1 99 ? 4.113 -18.472 -9.458 1.00 83.00 99 ASP A C 1
ATOM 819 O O . ASP A 1 99 ? 3.456 -19.274 -8.791 1.00 83.00 99 ASP A O 1
ATOM 823 N N . ILE A 1 100 ? 5.371 -18.141 -9.154 1.00 83.88 100 ILE A N 1
ATOM 824 C CA . ILE A 1 100 ? 6.124 -18.733 -8.043 1.00 83.88 100 ILE A CA 1
ATOM 825 C C . ILE A 1 100 ? 5.854 -18.004 -6.722 1.00 83.88 100 ILE A C 1
ATOM 827 O O . ILE A 1 100 ? 5.586 -18.652 -5.710 1.00 83.88 100 ILE A O 1
ATOM 831 N N . ASN A 1 101 ? 5.929 -16.672 -6.715 1.00 78.81 101 ASN A N 1
ATOM 832 C CA . ASN A 1 101 ? 5.957 -15.866 -5.493 1.00 78.81 101 ASN A CA 1
ATOM 833 C C . ASN A 1 101 ? 4.610 -15.194 -5.206 1.00 78.81 101 ASN A C 1
ATOM 835 O O . ASN A 1 101 ? 4.075 -15.312 -4.102 1.00 78.81 101 ASN A O 1
ATOM 839 N N . ASP A 1 102 ? 4.032 -14.513 -6.194 1.00 78.38 102 ASP A N 1
ATOM 840 C CA . ASP A 1 102 ? 2.901 -13.616 -5.952 1.00 78.38 102 ASP A CA 1
ATOM 841 C C . ASP A 1 102 ? 1.575 -14.360 -5.801 1.00 78.38 102 ASP A C 1
ATOM 843 O O . ASP A 1 102 ? 0.738 -13.939 -5.006 1.00 78.38 102 ASP A O 1
ATOM 847 N N . ARG A 1 103 ? 1.382 -15.527 -6.434 1.00 75.56 103 ARG A N 1
ATOM 848 C CA . ARG A 1 103 ? 0.182 -16.362 -6.191 1.00 75.56 103 ARG A CA 1
ATOM 849 C C . ARG A 1 103 ? -0.016 -16.693 -4.709 1.00 75.56 103 ARG A C 1
ATOM 851 O O . ARG A 1 103 ? -1.148 -16.710 -4.212 1.00 75.56 103 ARG A O 1
ATOM 858 N N . ALA A 1 104 ? 1.079 -16.936 -3.991 1.00 78.50 104 ALA A N 1
ATOM 859 C CA . ALA A 1 104 ? 1.041 -17.225 -2.564 1.00 78.50 104 ALA A CA 1
ATOM 860 C C . ALA A 1 104 ? 0.692 -15.996 -1.716 1.00 78.50 104 ALA A C 1
ATOM 862 O O . ALA A 1 104 ? 0.224 -16.182 -0.598 1.00 78.50 104 ALA A O 1
ATOM 863 N N . ILE A 1 105 ? 0.898 -14.778 -2.227 1.00 83.50 105 ILE A N 1
ATOM 864 C CA . ILE A 1 105 ? 0.626 -13.503 -1.545 1.00 83.50 105 ILE A CA 1
ATOM 865 C C . ILE A 1 105 ? -0.776 -12.990 -1.895 1.00 83.50 105 ILE A C 1
ATOM 867 O O . ILE A 1 105 ? -1.537 -12.639 -0.999 1.00 83.50 105 ILE A O 1
ATOM 871 N N . LEU A 1 106 ? -1.156 -13.008 -3.177 1.00 82.25 106 LEU A N 1
ATOM 872 C CA . LEU A 1 106 ? -2.439 -12.502 -3.690 1.00 82.25 106 LEU A CA 1
ATOM 873 C C . LEU A 1 106 ? -3.653 -13.204 -3.068 1.00 82.25 106 LEU A C 1
ATOM 875 O O . LEU A 1 106 ? -4.727 -12.622 -2.957 1.00 82.25 106 LEU A O 1
ATOM 879 N N . THR A 1 107 ? -3.485 -14.458 -2.649 1.00 82.94 107 THR A N 1
ATOM 880 C CA . THR A 1 107 ? -4.537 -15.253 -1.996 1.00 82.94 107 THR A CA 1
ATOM 881 C C . THR A 1 107 ? -4.599 -15.052 -0.482 1.00 82.94 107 THR A C 1
ATOM 883 O O . THR A 1 107 ? -5.504 -15.573 0.176 1.00 82.94 107 THR A O 1
ATOM 886 N N . LYS A 1 108 ? -3.641 -14.330 0.106 1.00 88.88 108 LYS A N 1
ATOM 887 C CA . LYS A 1 108 ? -3.564 -14.138 1.553 1.00 88.88 108 LYS A CA 1
ATOM 888 C C . LYS A 1 108 ? -4.363 -12.926 1.961 1.00 88.88 108 LYS A C 1
ATOM 890 O O . LYS A 1 108 ? -4.305 -11.860 1.361 1.00 88.88 108 LYS A O 1
ATOM 895 N N . SER A 1 109 ? -5.088 -13.108 3.047 1.00 94.56 109 SER A N 1
ATOM 896 C CA . SER A 1 109 ? -5.760 -12.029 3.734 1.00 94.56 109 SER A CA 1
ATOM 897 C C . SER A 1 109 ? -5.713 -12.321 5.228 1.00 94.56 109 SER A C 1
ATOM 899 O O . SER A 1 109 ? -5.756 -13.482 5.644 1.00 94.56 109 SER A O 1
ATOM 901 N N . VAL A 1 110 ? -5.555 -11.278 6.035 1.00 96.62 110 VAL A N 1
ATOM 902 C CA . VAL A 1 110 ? -5.432 -11.379 7.492 1.00 96.62 110 VAL A CA 1
ATOM 903 C C . VAL A 1 110 ? -6.468 -10.475 8.137 1.00 96.62 110 VAL A C 1
ATOM 905 O O . VAL A 1 110 ? -6.762 -9.384 7.644 1.00 96.62 110 VAL A O 1
ATOM 908 N N . GLN A 1 111 ? -7.125 -10.984 9.177 1.00 97.62 111 GLN A N 1
ATOM 909 C CA . GLN A 1 111 ? -8.202 -10.271 9.858 1.00 97.62 111 GLN A CA 1
ATOM 910 C C . GLN A 1 111 ? -7.654 -9.161 10.754 1.00 97.62 111 GLN A C 1
ATOM 912 O O . GLN A 1 111 ? -6.683 -9.395 11.471 1.00 97.62 111 GLN A O 1
ATOM 917 N N . PRO A 1 112 ? -8.280 -7.971 10.741 1.00 97.94 112 PRO A N 1
ATOM 918 C CA . PRO A 1 112 ? -7.865 -6.872 11.594 1.00 97.94 112 PRO A CA 1
ATOM 919 C C . PRO A 1 112 ? -8.147 -7.147 13.068 1.00 97.94 112 PRO A C 1
ATOM 921 O O . PRO A 1 112 ? -9.181 -7.712 13.428 1.00 97.94 112 PRO A O 1
ATOM 924 N N . SER A 1 113 ? -7.289 -6.612 13.934 1.00 96.31 113 SER A N 1
ATOM 925 C CA . SER A 1 113 ? -7.583 -6.469 15.358 1.00 96.31 113 SER A CA 1
ATOM 926 C C . SER A 1 113 ? -8.035 -5.042 15.676 1.00 96.31 113 SER A C 1
ATOM 928 O O . SER A 1 113 ? -7.444 -4.067 15.214 1.00 96.31 113 SER A O 1
ATOM 930 N N . VAL A 1 114 ? -9.108 -4.898 16.462 1.00 97.00 114 VAL A N 1
ATOM 931 C CA . VAL A 1 114 ? -9.743 -3.595 16.728 1.00 97.00 114 VAL A CA 1
ATOM 932 C C . VAL A 1 114 ? -9.658 -3.234 18.204 1.00 97.00 114 VAL A C 1
ATOM 934 O O . VAL A 1 114 ? -9.967 -4.035 19.089 1.00 97.00 114 VAL A O 1
ATOM 937 N N . ARG A 1 115 ? -9.266 -1.991 18.490 1.00 94.56 115 ARG A N 1
ATOM 938 C CA . ARG A 1 115 ? -9.213 -1.427 19.842 1.00 94.56 115 ARG A CA 1
ATOM 939 C C . ARG A 1 115 ? -9.830 -0.041 19.858 1.00 94.56 115 ARG A C 1
ATOM 941 O O . ARG A 1 115 ? -9.354 0.856 19.174 1.00 94.56 115 ARG A O 1
ATOM 948 N N . ILE A 1 116 ? -10.838 0.150 20.703 1.00 94.88 116 ILE A N 1
ATOM 949 C CA . ILE A 1 116 ? -11.454 1.461 20.922 1.00 94.88 116 ILE A CA 1
ATOM 950 C C . ILE A 1 116 ? -10.915 2.047 22.226 1.00 94.88 116 ILE A C 1
ATOM 952 O O . ILE A 1 116 ? -10.842 1.341 23.236 1.00 94.88 116 ILE A O 1
ATOM 956 N N . LYS A 1 117 ? -10.529 3.325 22.219 1.00 92.06 117 LYS A N 1
ATOM 957 C CA . LYS A 1 117 ? -10.082 4.072 23.403 1.00 92.06 117 LYS A CA 1
ATOM 958 C C . LYS A 1 117 ? -10.705 5.463 23.436 1.00 92.06 117 LYS A C 1
ATOM 960 O O . LYS A 1 117 ? -10.902 6.079 22.396 1.00 92.06 117 LYS A O 1
ATOM 965 N N . SER A 1 118 ? -10.959 5.978 24.635 1.00 90.19 118 SER A N 1
ATOM 966 C CA . SER A 1 118 ? -11.311 7.385 24.834 1.00 90.19 118 SER A CA 1
ATOM 967 C C . SER A 1 118 ? -10.057 8.250 24.875 1.00 90.19 118 SER A C 1
ATOM 969 O O . SER A 1 118 ? -9.092 7.887 25.554 1.00 90.19 118 SER A O 1
ATOM 971 N N . MET A 1 119 ? -10.096 9.412 24.234 1.00 85.12 119 MET A N 1
ATOM 972 C CA . MET A 1 119 ? -9.030 10.411 24.278 1.00 85.12 119 MET A CA 1
ATOM 973 C C . MET A 1 119 ? -9.600 11.798 24.588 1.00 85.12 119 MET A C 1
ATOM 975 O O . MET A 1 119 ? -10.783 12.070 24.385 1.00 85.12 119 MET A O 1
ATOM 979 N N . THR A 1 120 ? -8.757 12.675 25.131 1.00 78.81 120 THR A N 1
ATOM 980 C CA . THR A 1 120 ? -9.072 14.099 25.283 1.00 78.81 120 THR A CA 1
ATOM 981 C C . THR A 1 120 ? -8.777 14.819 23.968 1.00 78.81 120 THR A C 1
ATOM 983 O O . THR A 1 120 ? -7.661 14.659 23.468 1.00 78.81 120 THR A O 1
ATOM 986 N N . PRO A 1 121 ? -9.710 15.620 23.422 1.00 76.38 121 PRO A N 1
ATOM 987 C CA . PRO A 1 121 ? -9.464 16.359 22.190 1.00 76.38 121 PRO A CA 1
ATOM 988 C C . PRO A 1 121 ? -8.296 17.340 22.350 1.00 76.38 121 PRO A C 1
ATOM 990 O O . PRO A 1 121 ? -8.146 17.923 23.431 1.00 76.38 121 PRO A O 1
ATOM 993 N N . PRO A 1 122 ? -7.531 17.611 21.279 1.00 71.69 122 PRO A N 1
ATOM 994 C CA . PRO A 1 122 ? -6.460 18.609 21.298 1.00 71.69 122 PRO A CA 1
ATOM 995 C C . PRO A 1 122 ? -6.951 20.010 21.696 1.00 71.69 122 PRO A C 1
ATOM 997 O O . PRO A 1 122 ? -6.246 20.750 22.376 1.00 71.69 122 PRO A O 1
ATOM 1000 N N . SER A 1 123 ? -8.182 20.357 21.306 1.00 66.88 123 SER A N 1
ATOM 1001 C CA . SER A 1 123 ? -8.746 21.708 21.427 1.00 66.88 123 SER A CA 1
ATOM 1002 C C . SER A 1 123 ? -9.317 22.048 22.811 1.00 66.88 123 SER A C 1
ATOM 1004 O O . SER A 1 123 ? -9.732 23.183 23.034 1.00 66.88 123 SER A O 1
ATOM 1006 N N . GLY A 1 124 ? -9.373 21.097 23.754 1.00 63.78 124 GLY A N 1
ATOM 1007 C CA . GLY A 1 124 ? -9.772 21.334 25.154 1.00 63.78 124 GLY A CA 1
ATOM 1008 C C . GLY A 1 124 ? -11.228 21.774 25.406 1.00 63.78 124 GLY A C 1
ATOM 1009 O O . GLY A 1 124 ? -11.673 21.759 26.553 1.00 63.78 124 GLY A O 1
ATOM 1010 N N . GLN A 1 125 ? -11.992 22.124 24.371 1.00 60.38 125 GLN A N 1
ATOM 1011 C CA . GLN A 1 125 ? -13.427 22.406 24.433 1.00 60.38 125 GLN A CA 1
ATOM 1012 C C . GLN A 1 125 ? -14.212 21.186 23.944 1.00 60.38 125 GLN A C 1
ATOM 1014 O O . GLN A 1 125 ? -13.817 20.530 22.988 1.00 60.38 125 GLN A O 1
ATOM 1019 N N . HIS A 1 126 ? -15.279 20.842 24.667 1.00 58.94 126 HIS A N 1
ATOM 1020 C CA . HIS A 1 126 ? -16.050 19.604 24.510 1.00 58.94 126 HIS A CA 1
ATOM 1021 C C . HIS A 1 126 ? -16.523 19.420 23.064 1.00 58.94 126 HIS A C 1
ATOM 1023 O O . HIS A 1 126 ? -17.290 20.251 22.576 1.00 58.94 126 HIS A O 1
ATOM 1029 N N . PRO A 1 127 ? -16.079 18.338 22.405 1.00 72.00 127 PRO A N 1
ATOM 1030 C CA . PRO A 1 127 ? -16.710 17.018 22.569 1.00 72.00 127 PRO A CA 1
ATOM 1031 C C . PRO A 1 127 ? -15.809 15.970 23.253 1.00 72.00 127 PRO A C 1
ATOM 1033 O O . PRO A 1 127 ? -14.614 16.168 23.418 1.00 72.00 127 PRO A O 1
ATOM 1036 N N . ALA A 1 128 ? -16.370 14.844 23.698 1.00 85.88 128 ALA A N 1
ATOM 1037 C CA . ALA A 1 128 ? -15.564 13.665 24.022 1.00 85.88 128 ALA A CA 1
ATOM 1038 C C . ALA A 1 128 ? -15.078 13.021 22.713 1.00 85.88 128 ALA A C 1
ATOM 1040 O O . ALA A 1 128 ? -15.744 13.143 21.689 1.00 85.88 128 ALA A O 1
ATOM 1041 N N . MET A 1 129 ? -13.940 12.326 22.739 1.00 90.12 129 MET A N 1
ATOM 1042 C CA . MET A 1 129 ? -13.378 11.701 21.541 1.00 90.12 129 MET A CA 1
ATOM 1043 C C . MET A 1 129 ? -13.147 10.207 21.762 1.00 90.12 129 MET A C 1
ATOM 1045 O O . MET A 1 129 ? -12.599 9.795 22.792 1.00 90.12 129 MET A O 1
ATOM 1049 N N . LEU A 1 130 ? -13.558 9.394 20.789 1.00 93.38 130 LEU A N 1
ATOM 1050 C CA . LEU A 1 130 ? -13.204 7.980 20.696 1.00 93.38 130 LEU A CA 1
ATOM 1051 C C . LEU A 1 130 ? -12.257 7.766 19.525 1.00 93.38 130 LEU A C 1
ATOM 1053 O O . LEU A 1 130 ? -12.439 8.344 18.461 1.00 93.38 130 LEU A O 1
ATOM 1057 N N . VAL A 1 131 ? -11.280 6.891 19.717 1.00 95.75 131 VAL A N 1
ATOM 1058 C CA . VAL A 1 131 ? -10.375 6.441 18.664 1.00 95.75 131 VAL A CA 1
ATOM 1059 C C . VAL A 1 131 ? -10.539 4.941 18.505 1.00 95.75 131 VAL A C 1
ATOM 1061 O O . VAL A 1 131 ? -10.323 4.190 19.457 1.00 95.75 131 VAL A O 1
ATOM 1064 N N . CYS A 1 132 ? -10.943 4.521 17.311 1.00 97.00 132 CYS A N 1
ATOM 1065 C CA . CYS A 1 132 ? -10.931 3.141 16.863 1.00 97.00 132 CYS A CA 1
ATOM 1066 C C . CYS A 1 132 ? -9.627 2.891 16.109 1.00 97.00 132 CYS A C 1
ATOM 1068 O O . CYS A 1 132 ? -9.428 3.395 15.005 1.00 97.00 132 CYS A O 1
ATOM 1070 N N . SER A 1 133 ? -8.734 2.132 16.730 1.00 97.56 133 SER A N 1
ATOM 1071 C CA . SER A 1 133 ? -7.487 1.687 16.123 1.00 97.56 133 SER A CA 1
ATOM 1072 C C . SER A 1 133 ? -7.655 0.285 15.561 1.00 97.56 133 SER A C 1
ATOM 1074 O O . SER A 1 133 ? -8.070 -0.620 16.291 1.00 97.56 133 SER A O 1
ATOM 1076 N N . VAL A 1 134 ? -7.305 0.119 14.292 1.00 98.31 134 VAL A N 1
ATOM 1077 C CA . VAL A 1 134 ? -7.386 -1.136 13.550 1.00 98.31 134 VAL A CA 1
ATOM 1078 C C . VAL A 1 134 ? -5.970 -1.542 13.152 1.00 98.31 134 VAL A C 1
ATOM 1080 O O . VAL A 1 134 ? -5.272 -0.756 12.515 1.00 98.31 134 VAL A O 1
ATOM 1083 N N . TYR A 1 135 ? -5.539 -2.734 13.554 1.00 97.62 135 TYR A N 1
ATOM 1084 C CA . TYR A 1 135 ? -4.158 -3.203 13.416 1.00 97.62 135 TYR A CA 1
ATOM 1085 C C . TYR A 1 135 ? -4.071 -4.548 12.698 1.00 97.62 135 TYR A C 1
ATOM 1087 O O . TYR A 1 135 ? -5.043 -5.306 12.664 1.00 97.62 135 TYR A O 1
ATOM 1095 N N . ASP A 1 136 ? -2.864 -4.849 12.226 1.00 96.94 136 ASP A N 1
ATOM 1096 C CA . ASP A 1 136 ? -2.392 -6.174 11.821 1.00 96.94 136 ASP A CA 1
ATOM 1097 C C . ASP A 1 136 ? -3.230 -6.833 10.713 1.00 96.94 136 ASP A C 1
ATOM 1099 O O . ASP A 1 136 ? -3.458 -8.042 10.718 1.00 96.94 136 ASP A O 1
ATOM 1103 N N . PHE A 1 137 ? -3.709 -6.034 9.754 1.00 97.31 137 PHE A N 1
ATOM 1104 C CA . PHE A 1 137 ? -4.519 -6.517 8.633 1.00 97.31 137 PHE A CA 1
ATOM 1105 C C . PHE A 1 137 ? -3.776 -6.473 7.297 1.00 97.31 137 PHE A C 1
ATOM 1107 O O . PHE A 1 137 ? -2.824 -5.714 7.112 1.00 97.31 137 PHE A O 1
ATOM 1114 N N . PHE A 1 138 ? -4.235 -7.306 6.363 1.00 96.06 138 PHE A N 1
ATOM 1115 C CA . PHE A 1 138 ? -3.752 -7.371 4.985 1.00 96.06 138 PHE A CA 1
ATOM 1116 C C . PHE A 1 138 ? -4.863 -7.917 4.074 1.00 96.06 138 PHE A C 1
ATOM 1118 O O . PHE A 1 138 ? -5.469 -8.926 4.454 1.00 96.06 138 PHE A O 1
ATOM 1125 N N . PRO A 1 139 ? -5.119 -7.356 2.876 1.00 94.94 139 PRO A N 1
ATOM 1126 C CA . PRO A 1 139 ? -4.408 -6.256 2.205 1.00 94.94 139 PRO A CA 1
ATOM 1127 C C . PRO A 1 139 ? -4.722 -4.866 2.788 1.00 94.94 139 PRO A C 1
ATOM 1129 O O . PRO A 1 139 ? -5.503 -4.731 3.718 1.00 94.94 139 PRO A O 1
ATOM 1132 N N . SER A 1 140 ? -4.114 -3.807 2.246 1.00 95.31 140 SER A N 1
ATOM 1133 C CA . SER A 1 140 ? -4.264 -2.443 2.780 1.00 95.31 140 SER A CA 1
ATOM 1134 C C . SER A 1 140 ? -5.674 -1.859 2.660 1.00 95.31 140 SER A C 1
ATOM 1136 O O . SER A 1 140 ? -6.048 -1.005 3.455 1.00 95.31 140 SER A O 1
ATOM 1138 N N . LYS A 1 141 ? -6.467 -2.289 1.671 1.00 95.31 141 LYS A N 1
ATOM 1139 C CA . LYS A 1 141 ? -7.807 -1.738 1.431 1.00 95.31 141 LYS A CA 1
ATOM 1140 C C . LYS A 1 141 ? -8.768 -2.131 2.552 1.00 95.31 141 LYS A C 1
ATOM 1142 O O . LYS A 1 141 ? -9.142 -3.294 2.679 1.00 95.31 141 LYS A O 1
ATOM 1147 N N . ILE A 1 142 ? -9.215 -1.137 3.314 1.00 97.44 142 ILE A N 1
ATOM 1148 C CA . ILE A 1 142 ? -10.098 -1.301 4.468 1.00 97.44 142 ILE A CA 1
ATOM 1149 C C . ILE A 1 142 ? -11.104 -0.152 4.540 1.00 97.44 142 ILE A C 1
ATOM 1151 O O . ILE A 1 142 ? -10.842 0.951 4.065 1.00 97.44 142 ILE A O 1
ATOM 1155 N N . LYS A 1 143 ? -12.263 -0.390 5.152 1.00 97.31 143 LYS A N 1
ATOM 1156 C CA . LYS A 1 143 ? -13.244 0.658 5.436 1.00 97.31 143 LYS A CA 1
ATOM 1157 C C . LYS A 1 143 ? -13.618 0.627 6.910 1.00 97.31 143 LYS A C 1
ATOM 1159 O O . LYS A 1 143 ? -14.111 -0.377 7.419 1.00 97.31 143 LYS A O 1
ATOM 1164 N N . VAL A 1 144 ? -13.389 1.751 7.584 1.00 97.62 144 VAL A N 1
ATOM 1165 C CA . VAL A 1 144 ? -13.693 1.946 9.005 1.00 97.62 144 VAL A CA 1
ATOM 1166 C C . VAL A 1 144 ? -14.797 2.986 9.130 1.00 97.62 144 VAL A C 1
ATOM 1168 O O . VAL A 1 144 ? -14.715 4.067 8.552 1.00 97.62 144 VAL A O 1
ATOM 1171 N N . SER A 1 145 ? -15.849 2.653 9.867 1.00 96.94 145 SER A N 1
ATOM 1172 C CA . SER A 1 145 ? -17.005 3.523 10.087 1.00 96.94 145 SER A CA 1
ATOM 1173 C C . SER A 1 145 ? -17.531 3.392 11.515 1.00 96.94 145 SER A C 1
ATOM 1175 O O . SER A 1 145 ? -17.061 2.560 12.293 1.00 96.94 145 SER A O 1
ATOM 1177 N N . TRP A 1 146 ? -18.498 4.233 11.879 1.00 97.44 146 TRP A N 1
ATOM 1178 C CA . TRP A 1 146 ? -19.061 4.281 13.224 1.00 97.44 146 TRP A CA 1
ATOM 1179 C C . TRP A 1 146 ? -20.576 4.097 13.205 1.00 97.44 146 TRP A C 1
ATOM 1181 O O . TRP A 1 146 ? -21.274 4.634 12.343 1.00 97.44 146 TRP A O 1
ATOM 1191 N N . LEU A 1 147 ? -21.084 3.380 14.205 1.00 96.69 147 LEU A N 1
ATOM 1192 C CA . LEU A 1 147 ? -22.504 3.293 14.525 1.00 96.69 147 LEU A CA 1
ATOM 1193 C C . LEU A 1 147 ? -22.772 3.963 15.869 1.00 96.69 147 LEU A C 1
ATOM 1195 O O . LEU A 1 147 ? -22.026 3.770 16.831 1.00 96.69 147 LEU A O 1
ATOM 1199 N N . ARG A 1 148 ? -23.887 4.682 15.952 1.00 94.56 148 ARG A N 1
ATOM 1200 C CA . ARG A 1 148 ? -24.445 5.231 17.187 1.00 94.56 148 ARG A CA 1
ATOM 1201 C C . ARG A 1 148 ? -25.902 4.809 17.297 1.00 94.56 148 ARG A C 1
ATOM 1203 O O . ARG A 1 148 ? -26.700 5.105 16.416 1.00 94.56 148 ARG A O 1
ATOM 1210 N N . ASP A 1 149 ? -26.222 4.054 18.341 1.00 92.62 149 ASP A N 1
ATOM 1211 C CA . ASP A 1 149 ? -27.537 3.442 18.572 1.00 92.62 149 ASP A CA 1
ATOM 1212 C C . ASP A 1 149 ? -28.047 2.639 17.357 1.00 92.62 149 ASP A C 1
ATOM 1214 O O . ASP A 1 149 ? -29.236 2.596 17.055 1.00 92.62 149 ASP A O 1
ATOM 1218 N N . GLY A 1 150 ? -27.114 2.003 16.640 1.00 90.69 150 GLY A N 1
ATOM 1219 C CA . GLY A 1 150 ? -27.384 1.224 15.428 1.00 90.69 150 GLY A CA 1
ATOM 1220 C C . GLY A 1 150 ? -27.494 2.040 14.135 1.00 90.69 150 GLY A C 1
ATOM 1221 O O . GLY A 1 150 ? -27.633 1.444 13.073 1.00 90.69 150 GLY A O 1
ATOM 1222 N N . GLN A 1 151 ? -27.395 3.370 14.189 1.00 93.94 151 GLN A N 1
ATOM 1223 C CA . GLN A 1 151 ? -27.419 4.239 13.008 1.00 93.94 151 GLN A CA 1
ATOM 1224 C C . GLN A 1 151 ? -26.007 4.649 12.586 1.00 93.94 151 GLN A C 1
ATOM 1226 O O . GLN A 1 151 ? -25.155 4.921 13.433 1.00 93.94 151 GLN A O 1
ATOM 1231 N N . ALA A 1 152 ? -25.762 4.708 11.277 1.00 94.94 152 ALA A N 1
ATOM 1232 C CA . ALA A 1 152 ? -24.482 5.143 10.726 1.00 94.94 152 ALA A CA 1
ATOM 1233 C C . ALA A 1 152 ? -24.208 6.618 11.041 1.00 94.94 152 ALA A C 1
ATOM 1235 O O . ALA A 1 152 ? -25.071 7.476 10.857 1.00 94.94 152 ALA A O 1
ATOM 1236 N N . VAL A 1 153 ? -22.989 6.904 11.495 1.00 94.12 153 VAL A N 1
ATOM 1237 C CA . VAL A 1 153 ? -22.505 8.265 11.739 1.00 94.12 153 VAL A CA 1
ATOM 1238 C C . VAL A 1 153 ? -21.711 8.728 10.522 1.00 94.12 153 VAL A C 1
ATOM 1240 O O . VAL A 1 153 ? -20.827 8.012 10.054 1.00 94.12 153 VAL A O 1
ATOM 1243 N N . SER A 1 154 ? -22.027 9.917 10.007 1.00 88.94 154 SER A N 1
ATOM 1244 C CA . SER A 1 154 ? -21.390 10.483 8.809 1.00 88.94 154 SER A CA 1
ATOM 1245 C C . SER A 1 154 ? -20.669 11.814 9.042 1.00 88.94 154 SER A C 1
ATOM 1247 O O . SER A 1 154 ? -19.962 12.269 8.149 1.00 88.94 154 SER A O 1
ATOM 1249 N N . SER A 1 155 ? -20.859 12.456 10.199 1.00 88.19 155 SER A N 1
ATOM 1250 C CA . SER A 1 155 ? -20.190 13.706 10.583 1.00 88.19 155 SER A CA 1
ATOM 1251 C C . SER A 1 155 ? -19.196 13.470 11.715 1.00 88.19 155 SER A C 1
ATOM 1253 O O . SER A 1 155 ? -19.281 12.461 12.411 1.00 88.19 155 SER A O 1
ATOM 1255 N N . ASP A 1 156 ? -18.273 14.417 11.904 1.00 87.50 156 ASP A N 1
ATOM 1256 C CA . ASP A 1 156 ? -17.370 14.463 13.066 1.00 87.50 156 ASP A CA 1
ATOM 1257 C C . ASP A 1 156 ? -16.435 13.242 13.175 1.00 87.50 156 ASP A C 1
ATOM 1259 O O . ASP A 1 156 ? -15.991 12.857 14.260 1.00 87.50 156 ASP A O 1
ATOM 1263 N N . ILE A 1 157 ? -16.136 12.638 12.018 1.00 91.25 157 ILE A N 1
ATOM 1264 C CA . ILE A 1 157 ? -15.225 11.506 11.865 1.00 91.25 157 ILE A CA 1
ATOM 1265 C C . ILE A 1 157 ? -13.975 11.964 11.119 1.00 91.25 157 ILE A C 1
ATOM 1267 O O . ILE A 1 157 ? -14.057 12.471 10.002 1.00 91.25 157 ILE A O 1
ATOM 1271 N N . THR A 1 158 ? -12.813 11.707 11.711 1.00 92.06 158 THR A N 1
ATOM 1272 C CA . THR A 1 158 ? -11.504 11.913 11.080 1.00 92.06 158 THR A CA 1
ATOM 1273 C C . THR A 1 158 ? -10.763 10.585 11.038 1.00 92.06 158 THR A C 1
ATOM 1275 O O . THR A 1 158 ? -10.596 9.955 12.078 1.00 92.06 158 THR A O 1
ATOM 1278 N N . SER A 1 159 ? -10.298 10.150 9.867 1.00 93.38 159 SER A N 1
ATOM 1279 C CA . SER A 1 159 ? -9.537 8.899 9.732 1.00 93.38 159 SER A CA 1
ATOM 1280 C C . SER A 1 159 ? -8.146 9.158 9.167 1.00 93.38 159 SER A C 1
ATOM 1282 O O . SER A 1 159 ? -7.968 10.049 8.341 1.00 93.38 159 SER A O 1
ATOM 1284 N N . THR A 1 160 ? -7.161 8.395 9.631 1.00 93.06 160 THR A N 1
ATOM 1285 C CA . THR A 1 160 ? -5.808 8.407 9.069 1.00 93.06 160 THR A CA 1
ATOM 1286 C C . THR A 1 160 ? -5.759 7.577 7.792 1.00 93.06 160 THR A C 1
ATOM 1288 O O . THR A 1 160 ? -6.498 6.600 7.657 1.00 93.06 160 THR A O 1
ATOM 1291 N N . GLU A 1 161 ? -4.835 7.913 6.897 1.00 94.12 161 GLU A N 1
ATOM 1292 C CA . GLU A 1 161 ? -4.469 7.033 5.783 1.00 94.12 161 GLU A CA 1
ATOM 1293 C C . GLU A 1 161 ? -3.936 5.688 6.305 1.00 94.12 161 GLU A C 1
ATOM 1295 O O . GLU A 1 161 ? -3.502 5.574 7.460 1.00 94.12 161 GLU A O 1
ATOM 1300 N N . GLU A 1 162 ? -4.006 4.647 5.478 1.00 95.19 162 GLU A N 1
ATOM 1301 C CA . GLU A 1 162 ? -3.516 3.320 5.831 1.00 95.19 162 GLU A CA 1
ATOM 1302 C C . GLU A 1 162 ? -1.986 3.316 5.904 1.00 95.19 162 GLU A C 1
ATOM 1304 O O . GLU A 1 162 ? -1.287 3.592 4.928 1.00 95.19 162 GLU A O 1
ATOM 1309 N N . MET A 1 163 ? -1.449 2.983 7.076 1.00 96.12 163 MET A N 1
ATOM 1310 C CA . MET A 1 163 ? -0.013 3.011 7.335 1.00 96.12 163 MET A CA 1
ATOM 1311 C C . MET A 1 163 ? 0.566 1.594 7.273 1.00 96.12 163 MET A C 1
ATOM 1313 O O . MET A 1 163 ? 0.071 0.720 7.989 1.00 96.12 163 MET A O 1
ATOM 1317 N N . PRO A 1 164 ? 1.610 1.342 6.463 1.00 96.62 164 PRO A N 1
ATOM 1318 C CA . PRO A 1 164 ? 2.316 0.068 6.481 1.00 96.62 164 PRO A CA 1
ATOM 1319 C C . PRO A 1 164 ? 3.191 -0.045 7.736 1.00 96.62 164 PRO A C 1
ATOM 1321 O O . PRO A 1 164 ? 3.940 0.873 8.070 1.00 96.62 164 PRO A O 1
ATOM 1324 N N . ASN A 1 165 ? 3.150 -1.201 8.393 1.00 94.81 165 ASN A N 1
ATOM 1325 C CA . ASN A 1 165 ? 3.947 -1.491 9.589 1.00 94.81 165 ASN A CA 1
ATOM 1326 C C . ASN A 1 165 ? 5.402 -1.885 9.265 1.00 94.81 165 ASN A C 1
ATOM 1328 O O . ASN A 1 165 ? 6.257 -1.890 10.147 1.00 94.81 165 ASN A O 1
ATOM 1332 N N . GLY A 1 166 ? 5.693 -2.211 8.000 1.00 93.88 166 GLY A N 1
ATOM 1333 C CA . GLY A 1 166 ? 7.003 -2.708 7.557 1.00 93.88 166 GLY A CA 1
ATOM 1334 C C . GLY A 1 166 ? 7.184 -4.226 7.688 1.00 93.88 166 GLY A C 1
ATOM 1335 O O . GLY A 1 166 ? 8.255 -4.738 7.377 1.00 93.88 166 GLY A O 1
ATOM 1336 N N . ASP A 1 167 ? 6.144 -4.950 8.100 1.00 94.00 167 ASP A N 1
ATOM 1337 C CA . ASP A 1 167 ? 6.119 -6.405 8.299 1.00 94.00 167 ASP A CA 1
ATOM 1338 C C . ASP A 1 167 ? 4.980 -7.087 7.514 1.00 94.00 167 ASP A C 1
ATOM 1340 O O . ASP A 1 167 ? 4.487 -8.136 7.918 1.00 94.00 167 ASP A O 1
ATOM 1344 N N . TRP A 1 168 ? 4.600 -6.496 6.372 1.00 91.75 168 TRP A N 1
ATOM 1345 C CA . TRP A 1 168 ? 3.465 -6.859 5.501 1.00 91.75 168 TRP A CA 1
ATOM 1346 C C . TRP A 1 168 ? 2.074 -6.491 6.015 1.00 91.75 168 TRP A C 1
ATOM 1348 O O . TRP A 1 168 ? 1.124 -6.555 5.238 1.00 91.75 168 TRP A O 1
ATOM 1358 N N . TYR A 1 169 ? 1.933 -6.055 7.263 1.00 96.06 169 TYR A N 1
ATOM 1359 C CA . TYR A 1 169 ? 0.642 -5.633 7.793 1.00 96.06 169 TYR A CA 1
ATOM 1360 C C . TYR A 1 169 ? 0.445 -4.122 7.729 1.00 96.06 169 TYR A C 1
ATOM 1362 O O . TYR A 1 169 ? 1.388 -3.336 7.588 1.00 96.06 169 TYR A O 1
ATOM 1370 N N . TYR A 1 170 ? -0.817 -3.724 7.846 1.00 97.62 170 TYR A N 1
ATOM 1371 C CA . TYR A 1 170 ? -1.249 -2.336 7.851 1.00 97.62 170 TYR A CA 1
ATOM 1372 C C . TYR A 1 170 ? -1.975 -1.990 9.147 1.00 97.62 170 TYR A C 1
ATOM 1374 O O . TYR A 1 170 ? -2.488 -2.853 9.867 1.00 97.62 170 TYR A O 1
ATOM 1382 N N . GLN A 1 171 ? -2.039 -0.692 9.419 1.00 97.62 171 GLN A N 1
ATOM 1383 C CA . GLN A 1 171 ? -2.825 -0.127 10.504 1.00 97.62 171 GLN A CA 1
ATOM 1384 C C . GLN A 1 171 ? -3.524 1.168 10.069 1.00 97.62 171 GLN A C 1
ATOM 1386 O O . GLN A 1 171 ? -3.041 1.898 9.203 1.00 97.62 171 GLN A O 1
ATOM 1391 N N . THR A 1 172 ? -4.664 1.474 10.686 1.00 97.88 172 THR A N 1
ATOM 1392 C CA . THR A 1 172 ? -5.390 2.737 10.489 1.00 97.88 172 THR A CA 1
ATOM 1393 C C . THR A 1 172 ? -6.153 3.134 11.754 1.00 97.88 172 THR A C 1
ATOM 1395 O O . THR A 1 172 ? -6.494 2.293 12.594 1.00 97.88 172 THR A O 1
ATOM 1398 N N . HIS A 1 173 ? -6.414 4.429 11.913 1.00 97.25 173 HIS A N 1
ATOM 1399 C CA . HIS A 1 173 ? -7.115 4.993 13.056 1.00 97.25 173 HIS A CA 1
ATOM 1400 C C . HIS A 1 173 ? -8.270 5.869 12.590 1.00 97.25 173 HIS A C 1
ATOM 1402 O O . HIS A 1 173 ? -8.074 6.805 11.821 1.00 97.25 173 HIS A O 1
ATOM 1408 N N . SER A 1 174 ? -9.462 5.614 13.124 1.00 96.94 174 SER A N 1
ATOM 1409 C CA . SER A 1 174 ? -10.627 6.479 12.952 1.00 96.94 174 SER A CA 1
ATOM 1410 C C . SER A 1 174 ? -10.986 7.134 14.279 1.00 96.94 174 SER A C 1
ATOM 1412 O O . SER A 1 174 ? -11.008 6.478 15.321 1.00 96.94 174 SER A O 1
ATOM 1414 N N . GLN A 1 175 ? -11.250 8.431 14.253 1.00 94.88 175 GLN A N 1
ATOM 1415 C CA . GLN A 1 175 ? -11.538 9.270 15.407 1.00 94.88 175 GLN A CA 1
ATOM 1416 C C . GLN A 1 175 ? -12.958 9.800 15.269 1.00 94.88 175 GLN A C 1
ATOM 1418 O O . GLN A 1 175 ? -13.314 10.304 14.209 1.00 94.88 175 GLN A O 1
ATOM 1423 N N . LEU A 1 176 ? -13.750 9.689 16.331 1.00 93.75 176 LEU A N 1
ATOM 1424 C CA . LEU A 1 176 ? -15.113 10.200 16.405 1.00 93.75 176 LEU A CA 1
ATOM 1425 C C . LEU A 1 176 ? -15.202 11.226 17.530 1.00 93.75 176 LEU A C 1
ATOM 1427 O O . LEU A 1 176 ? -15.019 10.887 18.705 1.00 93.75 176 LEU A O 1
ATOM 1431 N N . GLU A 1 177 ? -15.527 12.461 17.171 1.00 91.81 177 GLU A N 1
ATOM 1432 C CA . GLU A 1 177 ? -15.911 13.496 18.122 1.00 91.81 177 GLU A CA 1
ATOM 1433 C C . GLU A 1 177 ? -17.412 13.414 18.399 1.00 91.81 177 GLU A C 1
ATOM 1435 O O . GLU A 1 177 ? -18.239 13.352 17.493 1.00 91.81 177 GLU A O 1
ATOM 1440 N N . TYR A 1 178 ? -17.793 13.370 19.676 1.00 87.81 178 TYR A N 1
ATOM 1441 C CA . TYR A 1 178 ? -19.190 13.194 20.056 1.00 87.81 178 TYR A CA 1
ATOM 1442 C C . TYR A 1 178 ? -19.525 13.842 21.400 1.00 87.81 178 TYR A C 1
ATOM 1444 O O . TYR A 1 178 ? -18.693 14.005 22.292 1.00 87.81 178 TYR A O 1
ATOM 1452 N N . THR A 1 179 ? -20.798 14.190 21.578 1.00 88.19 179 THR A N 1
ATOM 1453 C CA . THR A 1 179 ? -21.340 14.616 22.874 1.00 88.19 179 THR A CA 1
ATOM 1454 C C . THR A 1 179 ? -21.953 13.411 23.595 1.00 88.19 179 THR A C 1
ATOM 1456 O O . THR A 1 179 ? -22.940 12.878 23.074 1.00 88.19 179 THR A O 1
ATOM 1459 N N . PRO A 1 180 ? -21.422 12.982 24.759 1.00 86.38 180 PRO A N 1
ATOM 1460 C CA . PRO A 1 180 ? -21.914 11.799 25.458 1.00 86.38 180 PRO A CA 1
ATOM 1461 C C . PRO A 1 180 ? -23.386 11.893 25.875 1.00 86.38 180 PRO A C 1
ATOM 1463 O O . PRO A 1 180 ? -23.827 12.912 26.411 1.00 86.38 180 PRO A O 1
ATOM 1466 N N . ARG A 1 181 ? -24.137 10.807 25.683 1.00 87.19 181 ARG A N 1
ATOM 1467 C CA . ARG A 1 181 ? -25.534 10.627 26.108 1.00 87.19 181 ARG A CA 1
ATOM 1468 C C . ARG A 1 181 ? -25.651 9.405 27.014 1.00 87.19 181 ARG A C 1
ATOM 1470 O O . ARG A 1 181 ? -24.981 8.395 26.826 1.00 87.19 181 ARG A O 1
ATOM 1477 N N . SER A 1 182 ? -26.509 9.489 28.028 1.00 82.44 182 SER A N 1
ATOM 1478 C CA . SER A 1 182 ? -26.687 8.373 28.960 1.00 82.44 182 SER A CA 1
ATOM 1479 C C . SER A 1 182 ? -27.330 7.178 28.252 1.00 82.44 182 SER A C 1
ATOM 1481 O O . SER A 1 182 ? -28.394 7.322 27.659 1.00 82.44 182 SER A O 1
ATOM 1483 N N . GLY A 1 183 ? -26.687 6.010 28.339 1.00 82.50 183 GLY A N 1
ATOM 1484 C CA . GLY A 1 183 ? -27.204 4.758 27.782 1.00 82.50 183 GLY A CA 1
ATOM 1485 C C . GLY A 1 183 ? -27.008 4.578 26.275 1.00 82.50 183 GLY A C 1
ATOM 1486 O O . GLY A 1 183 ? -27.526 3.607 25.735 1.00 82.50 183 GLY A O 1
ATOM 1487 N N . GLU A 1 184 ? -26.272 5.469 25.607 1.00 87.50 184 GLU A N 1
ATOM 1488 C CA . GLU A 1 184 ? -25.987 5.316 24.179 1.00 87.50 184 GLU A CA 1
ATOM 1489 C C . GLU A 1 184 ? -25.051 4.136 23.897 1.00 87.50 184 GLU A C 1
ATOM 1491 O O . GLU A 1 184 ? -24.170 3.797 24.697 1.00 87.50 184 GLU A O 1
ATOM 1496 N N . LYS A 1 185 ? -25.211 3.541 22.718 1.00 91.88 185 LYS A N 1
ATOM 1497 C CA . LYS A 1 185 ? -24.344 2.486 22.207 1.00 91.88 185 LYS A CA 1
ATOM 1498 C C . LYS A 1 185 ? -23.539 3.015 21.029 1.00 91.88 185 LYS A C 1
ATOM 1500 O O . LYS A 1 185 ? -24.101 3.319 19.984 1.00 91.88 185 LYS A O 1
ATOM 1505 N N . ILE A 1 186 ? -22.221 3.084 21.186 1.00 94.12 186 ILE A N 1
ATOM 1506 C CA . ILE A 1 186 ? -21.306 3.473 20.108 1.00 94.12 186 ILE A CA 1
ATOM 1507 C C . ILE A 1 186 ? -20.464 2.266 19.709 1.00 94.12 186 ILE A C 1
ATOM 1509 O O . ILE A 1 186 ? -19.898 1.591 20.576 1.00 94.12 186 ILE A O 1
ATOM 1513 N N . SER A 1 187 ? -20.362 2.020 18.407 1.00 96.31 187 SER A N 1
ATOM 1514 C CA . SER A 1 187 ? -19.626 0.889 17.846 1.00 96.31 187 SER A CA 1
ATOM 1515 C C . SER A 1 187 ? -18.736 1.332 16.689 1.00 96.31 187 SER A C 1
ATOM 1517 O O . SER A 1 187 ? -19.144 2.155 15.873 1.00 96.31 187 SER A O 1
ATOM 1519 N N . CYS A 1 188 ? -17.539 0.761 16.600 1.00 97.00 188 CYS A N 1
ATOM 1520 C CA . CYS A 1 188 ? -16.684 0.850 15.419 1.00 97.00 188 CYS A CA 1
ATOM 1521 C C . CYS A 1 188 ? -16.973 -0.340 14.501 1.00 97.00 188 CYS A C 1
ATOM 1523 O O . CYS A 1 188 ? -17.055 -1.472 14.982 1.00 97.00 188 CYS A O 1
ATOM 1525 N N . VAL A 1 189 ? -17.130 -0.088 13.206 1.00 97.94 189 VAL A N 1
ATOM 1526 C CA . VAL A 1 189 ? -17.440 -1.091 12.183 1.00 97.94 189 VAL A CA 1
ATOM 1527 C C . VAL A 1 189 ? -16.311 -1.136 11.172 1.00 97.94 189 VAL A C 1
ATOM 1529 O O . VAL A 1 189 ? -15.953 -0.110 10.593 1.00 97.94 189 VAL A O 1
ATOM 1532 N N . VAL A 1 190 ? -15.772 -2.330 10.955 1.00 98.25 190 VAL A N 1
ATOM 1533 C CA . VAL A 1 190 ? -14.653 -2.568 10.048 1.00 98.25 190 VAL A CA 1
ATOM 1534 C C . VAL A 1 190 ? -15.074 -3.543 8.955 1.00 98.25 190 VAL A C 1
ATOM 1536 O O . VAL A 1 190 ? -15.438 -4.684 9.231 1.00 98.25 190 VAL A O 1
ATOM 1539 N N . GLU A 1 191 ? -15.004 -3.089 7.709 1.00 98.31 191 GLU A N 1
ATOM 1540 C CA . GLU A 1 191 ? -15.184 -3.897 6.505 1.00 98.31 191 GLU A CA 1
ATOM 1541 C C . GLU A 1 191 ? -13.813 -4.128 5.864 1.00 98.31 191 GLU A C 1
ATOM 1543 O O . GLU A 1 191 ? -13.064 -3.182 5.605 1.00 98.31 191 GLU A O 1
ATOM 1548 N N . HIS A 1 192 ? -13.470 -5.391 5.624 1.00 97.94 192 HIS A N 1
ATOM 1549 C CA . HIS A 1 192 ? -12.171 -5.778 5.087 1.00 97.94 192 HIS A CA 1
ATOM 1550 C C . HIS A 1 192 ? -12.284 -7.107 4.329 1.00 97.94 192 HIS A C 1
ATOM 1552 O O . HIS A 1 192 ? -13.077 -7.962 4.713 1.00 97.94 192 HIS A O 1
ATOM 1558 N N . ALA A 1 193 ? -11.476 -7.303 3.283 1.00 95.19 193 ALA A N 1
ATOM 1559 C CA . ALA A 1 193 ? -11.571 -8.462 2.387 1.00 95.19 193 ALA A CA 1
ATOM 1560 C C . ALA A 1 193 ? -11.377 -9.827 3.082 1.00 95.19 193 ALA A C 1
ATOM 1562 O O . ALA A 1 193 ? -11.863 -10.841 2.588 1.00 95.19 193 ALA A O 1
ATOM 1563 N N . SER A 1 194 ? -10.695 -9.866 4.233 1.00 96.38 194 SER A N 1
ATOM 1564 C CA . SER A 1 194 ? -10.521 -11.095 5.028 1.00 96.38 194 SER A CA 1
ATOM 1565 C C . SER A 1 194 ? -11.724 -11.462 5.906 1.00 96.38 194 SER A C 1
ATOM 1567 O O . SER A 1 194 ? -11.738 -12.538 6.509 1.00 96.38 194 SER A O 1
ATOM 1569 N N . LEU A 1 195 ? -12.723 -10.582 6.010 1.00 97.12 195 LEU A N 1
ATOM 1570 C CA . LEU A 1 195 ? -13.908 -10.764 6.841 1.00 97.12 195 LEU A CA 1
ATOM 1571 C C . LEU A 1 195 ? -15.120 -11.099 5.965 1.00 97.12 195 LEU A C 1
ATOM 1573 O O . LEU A 1 195 ? -15.406 -10.406 4.993 1.00 97.12 195 LEU A O 1
ATOM 1577 N N . LYS A 1 196 ? -15.869 -12.144 6.335 1.00 96.06 196 LYS A N 1
ATOM 1578 C CA . LYS A 1 196 ? -17.137 -12.489 5.661 1.00 96.06 196 LYS A CA 1
ATOM 1579 C C . LYS A 1 196 ? -18.252 -11.492 5.979 1.00 96.06 196 LYS A C 1
ATOM 1581 O O . LYS A 1 196 ? -19.106 -11.234 5.141 1.00 96.06 196 LYS A O 1
ATOM 1586 N N . GLU A 1 197 ? -18.231 -10.956 7.194 1.00 97.00 197 GLU A N 1
ATOM 1587 C CA . GLU A 1 197 ? -19.183 -9.974 7.703 1.00 97.00 197 GLU A CA 1
ATOM 1588 C C . GLU A 1 197 ? -18.421 -8.831 8.382 1.00 97.00 197 GLU A C 1
ATOM 1590 O O . GLU A 1 197 ? -17.311 -9.053 8.875 1.00 97.00 197 GLU A O 1
ATOM 1595 N N . PRO A 1 198 ? -18.989 -7.615 8.446 1.00 97.38 198 PRO A N 1
ATOM 1596 C CA . PRO A 1 198 ? -18.328 -6.490 9.095 1.00 97.38 198 PRO A CA 1
ATOM 1597 C C . PRO A 1 198 ? -18.019 -6.775 10.571 1.00 97.38 198 PRO A C 1
ATOM 1599 O O . PRO A 1 198 ? -18.884 -7.208 11.336 1.00 97.38 198 PRO A O 1
ATOM 1602 N N . LEU A 1 199 ? -16.796 -6.468 11.002 1.00 97.00 199 LEU A N 1
ATOM 1603 C CA . LEU A 1 199 ? -16.392 -6.590 12.399 1.00 97.00 199 LEU A CA 1
ATOM 1604 C C . LEU A 1 199 ? -16.910 -5.384 13.191 1.00 97.00 199 LEU A C 1
ATOM 1606 O O . LEU A 1 199 ? -16.436 -4.262 13.012 1.00 97.00 199 LEU A O 1
ATOM 1610 N N . ILE A 1 200 ? -17.868 -5.623 14.089 1.00 96.31 200 ILE A N 1
ATOM 1611 C CA . ILE A 1 200 ? -18.481 -4.590 14.936 1.00 96.31 200 ILE A CA 1
ATOM 1612 C C . ILE A 1 200 ? -17.923 -4.682 16.359 1.00 96.31 200 ILE A C 1
ATOM 1614 O O . ILE A 1 200 ? -18.161 -5.652 17.078 1.00 96.31 200 ILE A O 1
ATOM 1618 N N . THR A 1 201 ? -17.217 -3.640 16.795 1.00 95.25 201 THR A N 1
ATOM 1619 C CA . THR A 1 201 ? -16.659 -3.532 18.150 1.00 95.25 201 THR A CA 1
ATOM 1620 C C . THR A 1 201 ? -17.394 -2.457 18.943 1.00 95.25 201 THR A C 1
ATOM 1622 O O . THR A 1 201 ? -17.380 -1.291 18.564 1.00 95.25 201 THR A O 1
ATOM 1625 N N . ASP A 1 202 ? -18.016 -2.825 20.065 1.00 94.19 202 ASP A N 1
ATOM 1626 C CA . ASP A 1 202 ? -18.761 -1.884 20.913 1.00 94.19 202 ASP A CA 1
ATOM 1627 C C . ASP A 1 202 ? -17.856 -1.220 21.966 1.00 94.19 202 ASP A C 1
ATOM 1629 O O . ASP A 1 202 ? -17.075 -1.886 22.656 1.00 94.19 202 ASP A O 1
ATOM 1633 N N . TRP A 1 203 ? -18.017 0.088 22.163 1.00 91.38 203 TRP A N 1
ATOM 1634 C CA . TRP A 1 203 ? -17.353 0.823 23.238 1.00 91.38 203 TRP A CA 1
ATOM 1635 C C . TRP A 1 203 ? -17.890 0.409 24.621 1.00 91.38 203 TRP A C 1
ATOM 1637 O O . TRP A 1 203 ? -19.090 0.235 24.823 1.00 91.38 203 TRP A O 1
ATOM 1647 N N . GLY A 1 204 ? -16.998 0.250 25.606 1.00 78.75 204 GLY A N 1
ATOM 1648 C CA . GLY A 1 204 ? -17.370 0.032 27.012 1.00 78.75 204 GLY A CA 1
ATOM 1649 C C . GLY A 1 204 ? -17.761 -1.399 27.422 1.00 78.75 204 GLY A C 1
ATOM 1650 O O . GLY A 1 204 ? -17.853 -1.660 28.623 1.00 78.75 204 GLY A O 1
ATOM 1651 N N . LYS A 1 205 ? -17.912 -2.358 26.493 1.00 63.44 205 LYS A N 1
ATOM 1652 C CA . LYS A 1 205 ? -18.268 -3.760 26.826 1.00 63.44 205 LYS A CA 1
ATOM 1653 C C . LYS A 1 205 ? -17.293 -4.429 27.808 1.00 63.44 205 LYS A C 1
ATOM 1655 O O . LYS A 1 205 ? -17.719 -5.130 28.723 1.00 63.44 205 LYS A O 1
ATOM 1660 N N . TYR A 1 206 ? -15.995 -4.158 27.684 1.00 53.59 206 TYR A N 1
ATOM 1661 C CA . TYR A 1 206 ? -14.961 -4.781 28.521 1.00 53.59 206 TYR A CA 1
ATOM 1662 C C . TYR A 1 206 ? -14.923 -4.269 29.970 1.00 53.59 206 TYR A C 1
ATOM 1664 O O . TYR A 1 206 ? -14.443 -4.974 30.857 1.00 53.59 206 TYR A O 1
ATOM 1672 N N . LEU A 1 207 ? -15.474 -3.080 30.250 1.00 51.16 207 LEU A N 1
ATOM 1673 C CA . LEU A 1 207 ? -15.588 -2.591 31.628 1.00 51.16 207 LEU A CA 1
ATOM 1674 C C . LEU A 1 207 ? -16.637 -3.374 32.428 1.00 51.16 207 LEU A C 1
ATOM 1676 O O . LEU A 1 207 ? -16.466 -3.559 33.630 1.00 51.16 207 LEU A O 1
ATOM 1680 N N . SER A 1 208 ? -17.694 -3.863 31.773 1.00 48.97 208 SER A N 1
ATOM 1681 C CA . SER A 1 208 ? -18.766 -4.617 32.433 1.00 48.97 208 SER A CA 1
ATOM 1682 C C . SER A 1 208 ? -18.307 -6.014 32.870 1.00 48.97 208 SER A C 1
ATOM 1684 O O . SER A 1 208 ? -18.554 -6.414 34.005 1.00 48.97 208 SER A O 1
ATOM 1686 N N . VAL A 1 209 ? -17.554 -6.725 32.024 1.00 47.25 209 VAL A N 1
ATOM 1687 C CA . VAL A 1 209 ? -17.077 -8.092 32.318 1.00 47.25 209 VAL A CA 1
ATOM 1688 C C . VAL A 1 209 ? -16.133 -8.121 33.526 1.00 47.25 209 VAL A C 1
ATOM 1690 O O . VAL A 1 209 ? -16.248 -8.992 34.386 1.00 47.25 209 VAL A O 1
ATOM 1693 N N . CYS A 1 210 ? -15.249 -7.129 33.653 1.00 46.53 210 CYS A N 1
ATOM 1694 C CA . CYS A 1 210 ? -14.309 -7.046 34.773 1.00 46.53 210 CYS A CA 1
ATOM 1695 C C . CYS A 1 210 ? -15.027 -6.855 36.130 1.00 46.53 210 CYS A C 1
ATOM 1697 O O . CYS A 1 210 ? -14.624 -7.421 37.146 1.00 46.53 210 CYS A O 1
ATOM 1699 N N . LEU A 1 211 ? -16.147 -6.120 36.136 1.00 48.53 211 LEU A N 1
ATOM 1700 C CA . LEU A 1 211 ? -17.006 -5.939 37.312 1.00 48.53 211 LEU A CA 1
ATOM 1701 C C . LEU A 1 211 ? -17.684 -7.249 37.741 1.00 48.53 211 LEU A C 1
ATOM 1703 O O . LEU A 1 211 ? -17.696 -7.551 38.932 1.00 48.53 211 LEU A O 1
ATOM 1707 N N . PHE A 1 212 ? -18.197 -8.043 36.795 1.00 50.88 212 PHE A N 1
ATOM 1708 C CA . PHE A 1 212 ? -18.820 -9.338 37.097 1.00 50.88 212 PHE A CA 1
ATOM 1709 C C . PHE A 1 212 ? -17.821 -10.359 37.651 1.00 50.88 212 PHE A C 1
ATOM 1711 O O . PHE A 1 212 ? -18.127 -11.057 38.617 1.00 50.88 212 PHE A O 1
ATOM 1718 N N . VAL A 1 213 ? -16.607 -10.420 37.098 1.00 54.72 213 VAL A N 1
ATOM 1719 C CA . VAL A 1 213 ? -15.576 -11.355 37.578 1.00 54.72 213 VAL A CA 1
ATOM 1720 C C . VAL A 1 213 ? -15.124 -10.995 38.998 1.00 54.72 213 VAL 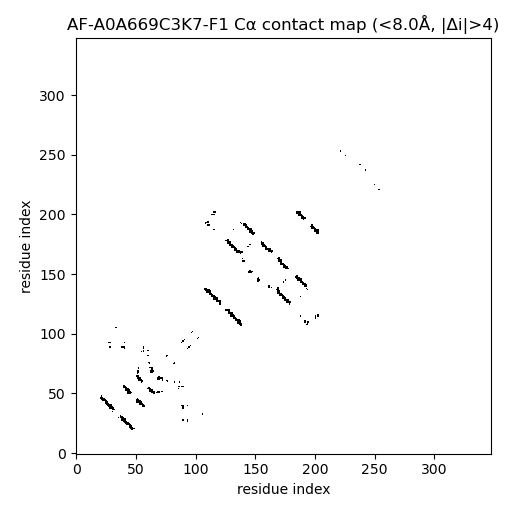A C 1
ATOM 1722 O O . VAL A 1 213 ? -14.985 -11.882 39.841 1.00 54.72 213 VAL A O 1
ATOM 1725 N N . CYS A 1 214 ? -14.954 -9.705 39.304 1.00 53.16 214 CYS A N 1
ATOM 1726 C CA . CYS A 1 214 ? -14.583 -9.260 40.648 1.00 53.16 214 CYS A CA 1
ATOM 1727 C C . CYS A 1 214 ? -15.677 -9.528 41.692 1.00 53.16 214 CYS A C 1
ATOM 1729 O O . CYS A 1 214 ? -15.358 -9.947 42.806 1.00 53.16 214 CYS A O 1
ATOM 1731 N N . THR A 1 215 ? -16.957 -9.334 41.357 1.00 55.28 215 THR A N 1
ATOM 1732 C CA . THR A 1 215 ? -18.056 -9.582 42.306 1.00 55.28 215 THR A CA 1
ATOM 1733 C C . THR A 1 215 ? -18.274 -11.072 42.555 1.00 55.28 215 THR A C 1
ATOM 1735 O O . THR A 1 215 ? -18.436 -11.463 43.708 1.00 55.28 215 THR A O 1
ATOM 1738 N N . HIS A 1 216 ? -18.189 -11.927 41.529 1.00 55.78 216 HIS A N 1
ATOM 1739 C CA . HIS A 1 216 ? -18.313 -13.381 41.700 1.00 55.78 216 HIS A CA 1
ATOM 1740 C C . HIS A 1 216 ? -17.187 -13.979 42.546 1.00 55.78 216 HIS A C 1
ATOM 1742 O O . HIS A 1 216 ? -17.445 -14.786 43.438 1.00 55.78 216 HIS A O 1
ATOM 1748 N N . LYS A 1 217 ? -15.939 -13.550 42.325 1.00 60.16 217 LYS A N 1
ATOM 1749 C CA . LYS A 1 217 ? -14.792 -14.048 43.098 1.00 60.16 217 LYS A CA 1
ATOM 1750 C C . LYS A 1 217 ? -14.842 -13.585 44.557 1.00 60.16 217 LYS A C 1
ATOM 1752 O O . LYS A 1 217 ? -14.468 -14.348 45.443 1.00 60.16 217 LYS A O 1
ATOM 1757 N N . TYR A 1 218 ? -15.351 -12.375 44.811 1.00 60.62 218 TYR A N 1
ATOM 1758 C CA . TYR A 1 218 ? -15.589 -11.867 46.164 1.00 60.62 218 TYR A CA 1
ATOM 1759 C C . TYR A 1 218 ? -16.687 -12.657 46.890 1.00 60.62 218 TYR A C 1
ATOM 1761 O O . TYR A 1 218 ? -16.465 -13.102 48.012 1.00 60.62 218 TYR A O 1
ATOM 1769 N N . ILE A 1 219 ? -17.827 -12.907 46.233 1.00 61.81 219 ILE A N 1
ATOM 1770 C CA . ILE A 1 219 ? -18.938 -13.690 46.803 1.00 61.81 219 ILE A CA 1
ATOM 1771 C C . ILE A 1 219 ? -18.488 -15.120 47.123 1.00 61.81 219 ILE A C 1
ATOM 1773 O O . ILE A 1 219 ? -18.734 -15.609 48.226 1.00 61.81 219 ILE A O 1
ATOM 1777 N N . TYR A 1 220 ? -17.765 -15.764 46.202 1.00 62.34 220 TYR A N 1
ATOM 1778 C CA . TYR A 1 220 ? -17.215 -17.103 46.416 1.00 62.34 220 TYR A CA 1
ATOM 1779 C C . TYR A 1 220 ? -16.255 -17.134 47.611 1.00 62.34 220 TYR A C 1
ATOM 1781 O O . TYR A 1 220 ? -16.359 -18.012 48.463 1.00 62.34 220 TYR A O 1
ATOM 1789 N N . LEU A 1 221 ? -15.370 -16.138 47.733 1.00 61.69 221 LEU A N 1
ATOM 1790 C CA . LEU A 1 221 ? -14.447 -16.021 48.864 1.00 61.69 221 LEU A CA 1
ATOM 1791 C C . LEU A 1 221 ? -15.192 -15.834 50.198 1.00 61.69 221 LEU A C 1
ATOM 1793 O O . LEU A 1 221 ? -14.823 -16.457 51.191 1.00 61.69 221 LEU A O 1
ATOM 1797 N N . THR A 1 222 ? -16.264 -15.035 50.226 1.00 61.97 222 THR A N 1
ATOM 1798 C CA . THR A 1 222 ? -17.085 -14.847 51.435 1.00 61.97 222 THR A CA 1
ATOM 1799 C C . THR A 1 222 ? -17.904 -16.087 51.806 1.00 61.97 222 THR A C 1
ATOM 1801 O O . THR A 1 222 ? -18.051 -16.381 52.993 1.00 61.97 222 THR A O 1
ATOM 1804 N N . ALA A 1 223 ? -18.387 -16.849 50.820 1.00 59.78 223 ALA A N 1
ATOM 1805 C CA . ALA A 1 223 ? -19.119 -18.098 51.034 1.00 59.78 223 ALA A CA 1
ATOM 1806 C C . ALA A 1 223 ? -18.193 -19.214 51.547 1.00 59.78 223 ALA A C 1
ATOM 1808 O O . ALA A 1 223 ? -18.511 -19.912 52.504 1.00 59.78 223 ALA A O 1
ATOM 1809 N N . HIS A 1 224 ? -16.992 -19.335 50.979 1.00 64.81 224 HIS A N 1
ATOM 1810 C CA . HIS A 1 224 ? -16.017 -20.326 51.432 1.00 64.81 224 HIS A CA 1
ATOM 1811 C C . HIS A 1 224 ? -15.517 -20.035 52.852 1.00 64.81 224 HIS A C 1
ATOM 1813 O O . HIS A 1 224 ? -15.328 -20.958 53.640 1.00 64.81 224 HIS A O 1
ATOM 1819 N N . LEU A 1 225 ? -15.325 -18.757 53.199 1.00 56.94 225 LEU A N 1
ATOM 1820 C CA . LEU A 1 225 ? -14.903 -18.357 54.541 1.00 56.94 225 LEU A CA 1
ATOM 1821 C C . LEU A 1 225 ? -15.999 -18.608 55.589 1.00 56.94 225 LEU A C 1
ATOM 1823 O O . LEU A 1 225 ? -15.686 -18.988 56.710 1.00 56.94 225 LEU A O 1
ATOM 1827 N N . SER A 1 226 ? -17.275 -18.446 55.226 1.00 60.62 226 SER A N 1
ATOM 1828 C CA . SER A 1 226 ? -18.403 -18.734 56.124 1.00 60.62 226 SER A CA 1
ATOM 1829 C C . SER A 1 226 ? -18.613 -20.234 56.346 1.00 60.62 226 SER A C 1
ATOM 1831 O O . SER A 1 226 ? -18.880 -20.630 57.477 1.00 60.62 226 SER A O 1
ATOM 1833 N N . VAL A 1 227 ? -18.399 -21.077 55.330 1.00 58.50 227 VAL A N 1
ATOM 1834 C CA . VAL A 1 227 ? -18.401 -22.545 55.489 1.00 58.50 227 VAL A CA 1
ATOM 1835 C C . VAL A 1 227 ? -17.247 -23.003 56.385 1.00 58.50 227 VAL A C 1
ATOM 1837 O O . VAL A 1 227 ? -17.476 -23.735 57.338 1.00 58.50 227 VAL A O 1
ATOM 1840 N N . VAL A 1 228 ? -16.028 -22.498 56.168 1.00 59.09 228 VAL A N 1
ATOM 1841 C CA . VAL A 1 228 ? -14.852 -22.844 56.997 1.00 59.09 228 VAL A CA 1
ATOM 1842 C C . VAL A 1 228 ? -15.012 -22.403 58.458 1.00 59.09 228 VAL A C 1
ATOM 1844 O O . VAL A 1 228 ? -14.525 -23.081 59.355 1.00 59.09 228 VAL A O 1
ATOM 1847 N N . LEU A 1 229 ? -15.706 -21.289 58.713 1.00 55.59 229 LEU A N 1
ATOM 1848 C CA . LEU A 1 229 ? -16.045 -20.845 60.072 1.00 55.59 229 LEU A CA 1
ATOM 1849 C C . LEU A 1 229 ? -17.203 -21.640 60.701 1.00 55.59 229 LEU A C 1
ATOM 1851 O O . LEU A 1 229 ? -17.386 -21.559 61.912 1.00 55.59 229 LEU A O 1
ATOM 1855 N N . SER A 1 230 ? -17.979 -22.377 59.901 1.00 52.28 230 SER A N 1
ATOM 1856 C CA . SER A 1 230 ? -19.097 -23.207 60.373 1.00 52.28 230 SER A CA 1
ATOM 1857 C C . SER A 1 230 ? -18.684 -24.659 60.645 1.00 52.28 230 SER A C 1
ATOM 1859 O O . SER A 1 230 ? -19.326 -25.318 61.454 1.00 52.28 230 SER A O 1
ATOM 1861 N N . ASP A 1 231 ? -17.604 -25.133 60.015 1.00 44.00 231 ASP A N 1
ATOM 1862 C CA . ASP A 1 231 ? -17.083 -26.510 60.121 1.00 44.00 231 ASP A CA 1
ATOM 1863 C C . ASP A 1 231 ? -16.073 -26.711 61.271 1.00 44.00 231 ASP A C 1
ATOM 1865 O O . ASP A 1 231 ? -15.410 -27.742 61.372 1.00 4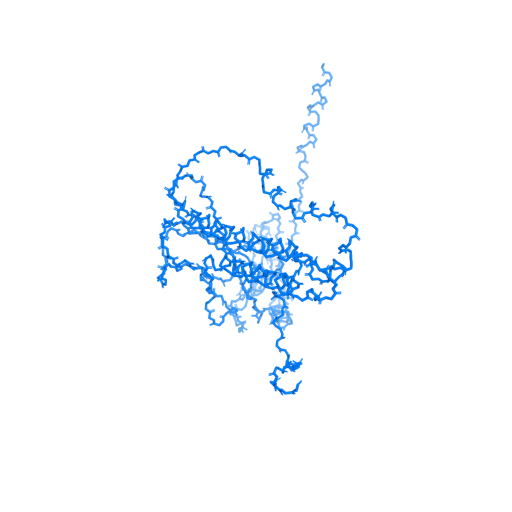4.00 231 ASP A O 1
ATOM 1869 N N . SER A 1 232 ? -15.898 -25.721 62.152 1.00 49.19 232 SER A N 1
ATOM 1870 C CA . SER A 1 232 ? -15.071 -25.889 63.350 1.00 49.19 232 SER A CA 1
ATOM 1871 C C . SER A 1 232 ? -15.787 -26.785 64.370 1.00 49.19 232 SER A C 1
ATOM 1873 O O . SER A 1 232 ? -16.705 -26.328 65.050 1.00 49.19 232 SER A O 1
ATOM 1875 N N . ASP A 1 233 ? -15.347 -28.045 64.451 1.00 41.03 233 ASP A N 1
ATOM 1876 C CA . ASP A 1 233 ? -15.875 -29.120 65.303 1.00 41.03 233 ASP A CA 1
ATOM 1877 C C . ASP A 1 233 ? -16.236 -28.681 66.742 1.00 41.03 233 ASP A C 1
ATOM 1879 O O . ASP A 1 233 ? -15.394 -28.121 67.459 1.00 41.03 233 ASP A O 1
ATOM 1883 N N . PRO A 1 234 ? -17.449 -29.002 67.234 1.00 42.69 234 PRO A N 1
ATOM 1884 C CA . PRO A 1 234 ? -17.863 -28.742 68.603 1.00 42.69 234 PRO A CA 1
ATOM 1885 C C . PRO A 1 234 ? -17.435 -29.909 69.503 1.00 42.69 234 PRO A C 1
ATOM 1887 O O . PRO A 1 234 ? -18.263 -30.683 69.975 1.00 42.69 234 PRO A O 1
ATOM 1890 N N . SER A 1 235 ? -16.136 -30.070 69.755 1.00 44.56 235 SER A N 1
ATOM 1891 C CA . SER A 1 235 ? -15.665 -31.066 70.729 1.00 44.56 235 SER A CA 1
ATOM 1892 C C . SER A 1 235 ? -14.549 -30.535 71.626 1.00 44.56 235 SER A C 1
ATOM 1894 O O . SER A 1 235 ? -13.403 -30.968 71.555 1.00 44.56 235 SER A O 1
A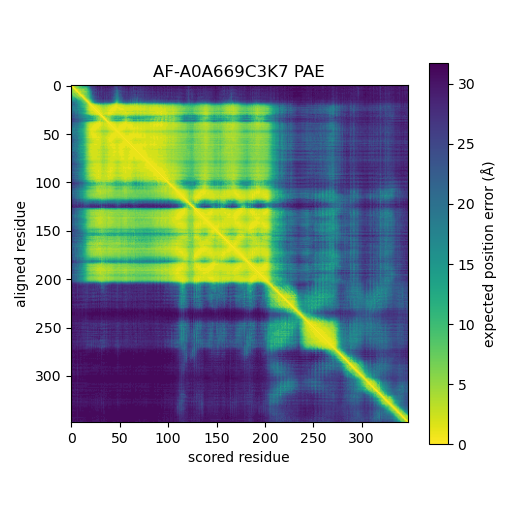TOM 1896 N N . SER A 1 236 ? -14.888 -29.568 72.475 1.00 40.12 236 SER A N 1
ATOM 1897 C CA . SER A 1 236 ? -14.264 -29.337 73.786 1.00 40.12 236 SER A CA 1
ATOM 1898 C C . SER A 1 236 ? -15.014 -28.188 74.453 1.00 40.12 236 SER A C 1
ATOM 1900 O O . SER A 1 236 ? -15.177 -27.146 73.823 1.00 40.12 236 SER A O 1
ATOM 1902 N N . ASP A 1 237 ? -15.457 -28.380 75.699 1.00 46.44 237 ASP A N 1
ATOM 1903 C CA . ASP A 1 237 ? -16.174 -27.409 76.541 1.00 46.44 237 ASP A CA 1
ATOM 1904 C C . ASP A 1 237 ? -15.763 -25.952 76.268 1.00 46.44 237 ASP A C 1
ATOM 1906 O O . ASP A 1 237 ? -14.709 -25.490 76.712 1.00 46.44 237 ASP A O 1
ATOM 1910 N N . LYS A 1 238 ? -16.602 -25.209 75.539 1.00 38.56 238 LYS A N 1
ATOM 1911 C CA . LYS A 1 238 ? -16.445 -23.765 75.355 1.00 38.56 238 LYS A CA 1
ATOM 1912 C C . LYS A 1 238 ? -17.652 -23.050 75.914 1.00 38.56 238 LYS A C 1
ATOM 1914 O O . LYS A 1 238 ? -18.777 -23.210 75.449 1.00 38.56 238 LYS A O 1
ATOM 1919 N N . SER A 1 239 ? -17.370 -22.258 76.944 1.00 43.78 239 SER A N 1
ATOM 1920 C CA . SER A 1 239 ? -18.315 -21.373 77.612 1.00 43.78 239 SER A CA 1
ATOM 1921 C C . SER A 1 239 ? -19.165 -20.589 76.604 1.00 43.78 239 SER A C 1
ATOM 1923 O O . SER A 1 239 ? -18.682 -20.164 75.553 1.00 43.78 239 SER A O 1
ATOM 1925 N N . THR A 1 240 ? -20.416 -20.324 76.972 1.00 46.19 240 THR A N 1
ATOM 1926 C CA . THR A 1 240 ? -21.450 -19.550 76.254 1.00 46.19 240 THR A CA 1
ATOM 1927 C C . THR A 1 240 ? -20.998 -18.157 75.751 1.00 46.19 240 THR A C 1
ATOM 1929 O O . THR A 1 240 ? -21.728 -17.495 75.014 1.00 46.19 240 THR A O 1
ATOM 1932 N N . SER A 1 241 ? -19.784 -17.732 76.117 1.00 47.62 241 SER A N 1
ATOM 1933 C CA . SER A 1 241 ? -19.071 -16.509 75.731 1.00 47.62 241 SER A CA 1
ATOM 1934 C C . SER A 1 241 ? -18.353 -16.586 74.366 1.00 47.62 241 SER A C 1
ATOM 1936 O O . SER A 1 241 ? -18.235 -15.5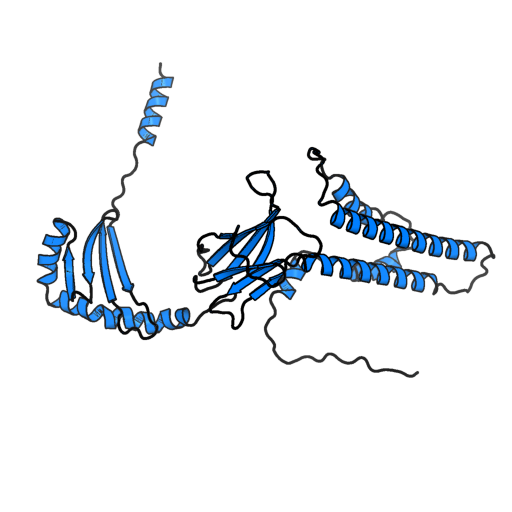73 73.678 1.00 47.62 241 SER A O 1
ATOM 1938 N N . GLU A 1 242 ? -17.884 -17.766 73.934 1.00 46.81 242 GLU A N 1
ATOM 1939 C CA . GLU A 1 242 ? -16.984 -17.877 72.765 1.00 46.81 242 GLU A CA 1
ATOM 1940 C C . GLU A 1 242 ? -17.723 -18.104 71.429 1.00 46.81 242 GLU A C 1
ATOM 1942 O O . GLU A 1 242 ? -17.303 -17.640 70.369 1.00 46.81 242 GLU A O 1
ATOM 1947 N N . SER A 1 243 ? -18.892 -18.750 71.481 1.00 53.16 243 SER A N 1
ATOM 1948 C CA . SER A 1 243 ? -19.791 -18.919 70.325 1.00 53.16 243 SER A CA 1
ATOM 1949 C C . SER A 1 243 ? -20.428 -17.589 69.889 1.00 53.16 243 SER A C 1
ATOM 1951 O O . SER A 1 243 ? -20.501 -17.268 68.702 1.00 53.16 243 SER A O 1
ATOM 1953 N N . THR A 1 244 ? -20.797 -16.741 70.853 1.00 56.56 244 THR A N 1
ATOM 1954 C CA . THR A 1 244 ? -21.331 -15.396 70.592 1.00 56.56 244 THR A CA 1
ATOM 1955 C C . THR A 1 244 ? -20.291 -14.472 69.955 1.00 56.56 244 THR A C 1
ATOM 1957 O O . THR A 1 244 ? -20.650 -13.652 69.109 1.00 56.56 244 THR A O 1
ATOM 1960 N N . THR A 1 245 ? -19.001 -14.631 70.275 1.00 56.75 245 THR A N 1
ATOM 1961 C CA . THR A 1 245 ? -17.916 -13.860 69.642 1.00 56.75 245 THR A CA 1
ATOM 1962 C C . THR A 1 245 ? -17.699 -14.258 68.181 1.00 56.75 245 THR A C 1
ATOM 1964 O O . THR A 1 245 ? -17.523 -13.382 67.336 1.00 56.75 245 THR A O 1
ATOM 1967 N N . LEU A 1 246 ? -17.772 -15.550 67.846 1.00 58.50 246 LEU A N 1
ATOM 1968 C CA . LEU A 1 246 ? -17.644 -16.029 66.462 1.00 58.50 246 LEU A CA 1
ATOM 1969 C C . LEU A 1 246 ? -18.811 -15.573 65.574 1.00 58.50 246 LEU A C 1
ATOM 1971 O O . LEU A 1 246 ? -18.584 -15.090 64.462 1.00 58.50 246 LEU A O 1
ATOM 1975 N N . ILE A 1 247 ? -20.045 -15.629 66.085 1.00 66.62 247 ILE A N 1
ATOM 1976 C CA . ILE A 1 247 ? -21.232 -15.110 65.382 1.00 66.62 247 ILE A CA 1
ATOM 1977 C C . ILE A 1 247 ? -21.112 -13.592 65.170 1.00 66.62 247 ILE A C 1
ATOM 1979 O O . ILE A 1 247 ? -21.415 -13.090 64.085 1.00 66.62 247 ILE A O 1
ATOM 1983 N N . ALA A 1 248 ? -20.600 -12.857 66.163 1.00 68.69 248 ALA A N 1
ATOM 1984 C CA . ALA A 1 248 ? -20.367 -11.419 66.048 1.00 68.69 248 ALA A CA 1
ATOM 1985 C C . ALA A 1 248 ? -19.297 -11.073 64.996 1.00 68.69 248 ALA A C 1
ATOM 1987 O O . ALA A 1 248 ? -19.467 -10.113 64.241 1.00 68.69 248 ALA A O 1
ATOM 1988 N N . ILE A 1 249 ? -18.223 -11.863 64.888 1.00 74.88 249 ILE A N 1
ATOM 1989 C CA . ILE A 1 249 ? -17.185 -11.685 63.859 1.00 74.88 249 ILE A CA 1
ATOM 1990 C C . ILE A 1 249 ? -17.757 -11.978 62.466 1.00 74.88 249 ILE A C 1
ATOM 1992 O O . ILE A 1 249 ? -17.561 -11.177 61.549 1.00 74.88 249 ILE A O 1
ATOM 1996 N N . GLY A 1 250 ? -18.522 -13.063 62.311 1.00 68.88 250 GLY A N 1
ATOM 1997 C CA . GLY A 1 250 ? -19.194 -13.405 61.054 1.00 68.88 250 GLY A CA 1
ATOM 1998 C C . GLY A 1 250 ? -20.152 -12.306 60.585 1.00 68.88 250 GLY A C 1
ATOM 1999 O O . GLY A 1 250 ? -20.070 -11.854 59.442 1.00 68.88 250 GLY A O 1
ATOM 2000 N N . ALA A 1 251 ? -20.991 -11.792 61.488 1.00 73.88 251 ALA A N 1
ATOM 2001 C CA . ALA A 1 251 ? -21.894 -10.677 61.205 1.00 73.88 251 ALA A CA 1
ATOM 2002 C C . ALA A 1 251 ? -21.136 -9.377 60.868 1.00 73.88 251 ALA A C 1
ATOM 2004 O O . ALA A 1 251 ? -21.546 -8.626 59.981 1.00 73.88 251 ALA A O 1
ATOM 2005 N N . SER A 1 252 ? -19.997 -9.123 61.516 1.00 79.31 252 SER A N 1
ATOM 2006 C CA . SER A 1 252 ? -19.165 -7.939 61.256 1.00 79.31 252 SER A CA 1
ATOM 2007 C C . SER A 1 252 ? -18.499 -7.987 59.879 1.00 79.31 252 SER A C 1
ATOM 2009 O O . SER A 1 252 ? -18.476 -6.987 59.167 1.00 79.31 252 SER A O 1
ATOM 2011 N N . ILE A 1 253 ? -18.004 -9.153 59.456 1.00 78.00 253 ILE A N 1
ATOM 2012 C CA . ILE A 1 253 ? -17.415 -9.338 58.121 1.00 78.00 253 ILE A CA 1
ATOM 2013 C C . ILE A 1 253 ? -18.489 -9.190 57.038 1.00 78.00 253 ILE A C 1
ATOM 2015 O O . ILE A 1 253 ? -18.255 -8.538 56.020 1.00 78.00 253 ILE A O 1
ATOM 2019 N N . LEU A 1 254 ? -19.679 -9.746 57.268 1.00 79.44 254 LEU A N 1
ATOM 2020 C CA . LEU A 1 254 ? -20.777 -9.708 56.304 1.00 79.44 254 LEU A CA 1
ATOM 2021 C C . LEU A 1 254 ? -21.342 -8.288 56.143 1.00 79.44 254 LEU A C 1
ATOM 2023 O O . LEU A 1 254 ? -21.596 -7.841 55.024 1.00 79.44 254 LEU A O 1
ATOM 2027 N N . THR A 1 255 ? -21.451 -7.537 57.241 1.00 81.25 255 THR A N 1
ATOM 2028 C CA . THR A 1 255 ? -21.856 -6.122 57.211 1.00 81.25 255 THR A CA 1
ATOM 2029 C C . THR A 1 255 ? -20.792 -5.230 56.570 1.00 81.25 255 THR A C 1
ATOM 2031 O O . THR A 1 255 ? -21.136 -4.425 55.706 1.00 81.25 255 THR A O 1
ATOM 2034 N N . LEU A 1 256 ? -19.504 -5.406 56.891 1.00 79.06 256 LEU A N 1
ATOM 2035 C CA . LEU A 1 256 ? -18.404 -4.698 56.216 1.00 79.06 256 LEU A CA 1
ATOM 2036 C C . LEU A 1 256 ? -18.368 -4.998 54.714 1.00 79.06 256 LEU A C 1
ATOM 2038 O O . LEU A 1 256 ? -18.194 -4.079 53.913 1.00 79.06 256 LEU A O 1
ATOM 2042 N N . GLY A 1 257 ? -18.585 -6.253 54.318 1.00 75.50 257 GLY A N 1
ATOM 2043 C CA . GLY A 1 257 ? -18.662 -6.642 52.912 1.00 75.50 257 GLY A CA 1
ATOM 2044 C C . GLY A 1 257 ? -19.831 -5.983 52.182 1.00 75.50 257 GLY A C 1
ATOM 2045 O O . GLY A 1 257 ? -19.645 -5.438 5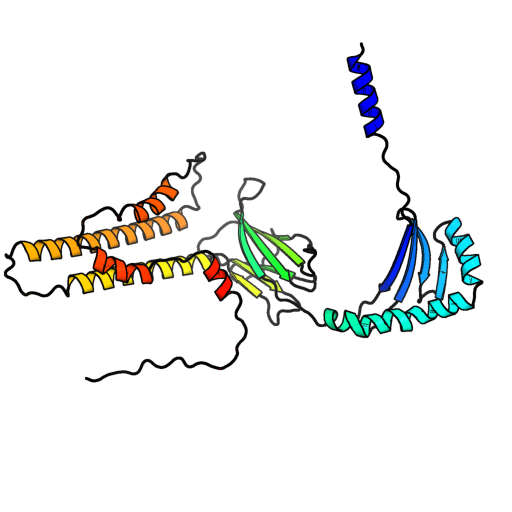1.094 1.00 75.50 257 GLY A O 1
ATOM 2046 N N . LEU A 1 258 ? -21.016 -5.939 52.800 1.00 79.56 258 LEU A N 1
ATOM 2047 C CA . LEU A 1 258 ? -22.185 -5.262 52.233 1.00 79.56 258 LEU A CA 1
ATOM 2048 C C . LEU A 1 258 ? -21.960 -3.747 52.102 1.00 79.56 258 LEU A C 1
ATOM 2050 O O . LEU A 1 258 ? -22.313 -3.158 51.081 1.00 79.56 258 LEU A O 1
ATOM 2054 N N . ILE A 1 259 ? -21.329 -3.119 53.100 1.00 81.38 259 ILE A N 1
ATOM 2055 C CA . ILE A 1 259 ? -20.978 -1.692 53.073 1.00 81.38 259 ILE A CA 1
ATOM 2056 C C . ILE A 1 259 ? -19.979 -1.406 51.951 1.00 81.38 259 ILE A C 1
ATOM 2058 O O . ILE A 1 259 ? -20.167 -0.444 51.211 1.00 81.38 259 ILE A O 1
ATOM 2062 N N . LEU A 1 260 ? -18.947 -2.236 51.775 1.00 77.62 260 LEU A N 1
ATOM 2063 C CA . LEU A 1 260 ? -17.966 -2.069 50.698 1.00 77.62 260 LEU A CA 1
ATOM 2064 C C . LEU A 1 260 ? -18.581 -2.301 49.312 1.00 77.62 260 LEU A C 1
ATOM 2066 O O . LEU A 1 260 ? -18.248 -1.573 48.378 1.00 77.62 260 LEU A O 1
ATOM 2070 N N . LEU A 1 261 ? -19.516 -3.244 49.175 1.00 77.56 261 LEU A N 1
ATOM 2071 C CA . LEU A 1 261 ? -20.274 -3.452 47.937 1.00 77.56 261 LEU A CA 1
ATOM 2072 C C . LEU A 1 261 ? -21.186 -2.264 47.623 1.00 77.56 261 LEU A C 1
ATOM 2074 O O . LEU A 1 261 ? -21.197 -1.790 46.488 1.00 77.56 261 LEU A O 1
ATOM 2078 N N . LEU A 1 262 ? -21.908 -1.737 48.616 1.00 75.94 262 LEU A N 1
ATOM 2079 C CA . LEU A 1 262 ? -22.744 -0.546 48.455 1.00 75.94 262 LEU A CA 1
ATOM 2080 C C . LEU A 1 262 ? -21.899 0.691 48.153 1.00 75.94 262 LEU A C 1
ATOM 2082 O O . LEU A 1 262 ? -22.243 1.445 47.248 1.00 75.94 262 LEU A O 1
ATOM 2086 N N . ALA A 1 263 ? -20.772 0.883 48.836 1.00 71.25 263 ALA A N 1
ATOM 2087 C CA . ALA A 1 263 ? -19.836 1.969 48.563 1.00 71.25 263 ALA A CA 1
ATOM 2088 C C . ALA A 1 263 ? -19.216 1.840 47.165 1.00 71.25 263 ALA A C 1
ATOM 2090 O O . ALA A 1 263 ? -19.129 2.833 46.449 1.00 71.25 263 ALA A O 1
ATOM 2091 N N . GLY A 1 264 ? -18.854 0.627 46.736 1.00 70.25 264 GLY A N 1
ATOM 2092 C CA . GLY A 1 264 ? -18.373 0.339 45.385 1.00 70.25 264 GLY A CA 1
ATOM 2093 C C . GLY A 1 264 ? -19.438 0.591 44.319 1.00 70.25 264 GLY A C 1
ATOM 2094 O O . GLY A 1 264 ? -19.149 1.208 43.296 1.00 70.25 264 GLY A O 1
ATOM 2095 N N . PHE A 1 265 ? -20.689 0.201 44.577 1.00 67.38 265 PHE A N 1
ATOM 2096 C CA . PHE A 1 265 ? -21.824 0.461 43.693 1.00 67.38 265 PHE A CA 1
ATOM 2097 C C . PHE A 1 265 ? -22.167 1.952 43.629 1.00 67.38 265 PHE A C 1
ATOM 2099 O O . PHE A 1 265 ? -22.389 2.477 42.543 1.00 67.38 265 PHE A O 1
ATOM 2106 N N . ILE A 1 266 ? -22.164 2.661 44.761 1.00 68.38 266 ILE A N 1
ATOM 2107 C CA . ILE A 1 266 ? -22.372 4.112 44.828 1.00 68.38 266 ILE A CA 1
ATOM 2108 C C . ILE A 1 266 ? -21.223 4.837 44.135 1.00 68.38 266 ILE A C 1
ATOM 2110 O O . ILE A 1 266 ? -21.493 5.732 43.347 1.00 68.38 266 ILE A O 1
ATOM 2114 N N . PHE A 1 267 ? -19.967 4.439 44.349 1.00 66.12 267 PHE A N 1
ATOM 2115 C CA . PHE A 1 267 ? -18.807 4.996 43.653 1.00 66.12 267 PHE A CA 1
ATOM 2116 C C . PHE A 1 267 ? -18.870 4.726 42.150 1.00 66.12 267 PHE A C 1
ATOM 2118 O O . PHE A 1 267 ? -18.605 5.628 41.365 1.00 66.12 267 PHE A O 1
ATOM 2125 N N . TYR A 1 268 ? -19.282 3.530 41.725 1.00 55.56 268 TYR A N 1
ATOM 2126 C CA . TYR A 1 268 ? -19.523 3.219 40.318 1.00 55.56 268 TYR A CA 1
ATOM 2127 C C . TYR A 1 268 ? -20.642 4.089 39.746 1.00 55.56 268 TYR A C 1
ATOM 2129 O O . TYR A 1 268 ? -20.451 4.719 38.713 1.00 55.56 268 TYR A O 1
ATOM 2137 N N . ARG A 1 269 ? -21.787 4.198 40.432 1.00 56.41 269 ARG A N 1
ATOM 2138 C CA . ARG A 1 269 ? -22.917 5.025 39.990 1.00 56.41 269 ARG A CA 1
ATOM 2139 C C . ARG A 1 269 ? -22.567 6.509 40.006 1.00 56.41 269 ARG A C 1
ATOM 2141 O O . ARG A 1 269 ? -23.044 7.244 39.155 1.00 56.41 269 ARG A O 1
ATOM 2148 N N . TRP A 1 270 ? -21.730 6.944 40.940 1.00 47.38 270 TRP A N 1
ATOM 2149 C CA . TRP A 1 270 ? -21.191 8.296 41.027 1.00 47.38 270 TRP A CA 1
ATOM 2150 C C . TRP A 1 270 ? -20.155 8.551 39.939 1.00 47.38 270 TRP A C 1
ATOM 2152 O O . TRP A 1 270 ? -20.177 9.618 39.353 1.00 47.38 270 TRP A O 1
ATOM 2162 N N . ARG A 1 271 ? -19.318 7.578 39.575 1.00 47.38 271 ARG A N 1
ATOM 2163 C CA . ARG A 1 271 ? -18.382 7.683 38.448 1.00 47.38 271 ARG A CA 1
ATOM 2164 C C . ARG A 1 271 ? -19.106 7.631 37.100 1.00 47.38 271 ARG A C 1
ATOM 2166 O O . ARG A 1 271 ? -18.727 8.354 36.190 1.00 47.38 271 ARG A O 1
ATOM 2173 N N . ALA A 1 272 ? -20.180 6.851 37.001 1.00 44.50 272 ALA A N 1
ATOM 2174 C CA . ALA A 1 272 ? -21.064 6.789 35.840 1.00 44.50 272 ALA A CA 1
ATOM 2175 C C . ALA A 1 272 ? -21.960 8.038 35.709 1.00 44.50 272 ALA A C 1
ATOM 2177 O O . ALA A 1 272 ? -22.295 8.432 34.599 1.00 44.50 272 ALA A O 1
ATOM 2178 N N . ARG A 1 273 ? -22.344 8.688 36.822 1.00 41.22 273 ARG A N 1
ATOM 2179 C CA . ARG A 1 273 ? -23.112 9.955 36.833 1.00 41.22 273 ARG A CA 1
ATOM 2180 C C . ARG A 1 273 ? -22.228 11.207 36.826 1.00 41.22 273 ARG A C 1
ATOM 2182 O O . ARG A 1 273 ? -22.661 12.260 36.375 1.00 41.22 273 ARG A O 1
ATOM 2189 N N . GLY A 1 274 ? -20.997 11.103 37.313 1.00 38.62 274 GLY A N 1
ATOM 2190 C CA . GLY A 1 274 ? -20.041 12.190 37.540 1.00 38.62 274 GLY A CA 1
ATOM 2191 C C . GLY A 1 274 ? -19.384 12.728 36.274 1.00 38.62 274 GLY A C 1
ATOM 2192 O O . GLY A 1 274 ? -18.574 13.644 36.348 1.00 38.62 274 GLY A O 1
ATOM 2193 N N . GLN A 1 275 ? -19.788 12.241 35.104 1.00 46.25 275 GLN A N 1
ATOM 2194 C CA . GLN A 1 275 ? -19.381 12.778 33.809 1.00 46.25 275 GLN A CA 1
ATOM 2195 C C . GLN A 1 275 ? -20.113 14.091 33.444 1.00 46.25 275 GLN A C 1
ATOM 2197 O O . GLN A 1 275 ? -20.184 14.452 32.276 1.00 46.25 275 GLN A O 1
ATOM 2202 N N . THR A 1 276 ? -20.659 14.814 34.437 1.00 37.00 276 THR A N 1
ATOM 2203 C CA . THR A 1 276 ? -21.360 16.103 34.258 1.00 37.00 276 THR A CA 1
ATOM 2204 C C . THR A 1 276 ? -20.949 17.238 35.214 1.00 37.00 276 THR A C 1
ATOM 2206 O O . THR A 1 276 ? -21.619 18.267 35.227 1.00 37.00 276 THR A O 1
ATOM 2209 N N . ARG A 1 277 ? -19.837 17.168 35.969 1.00 29.31 277 ARG A N 1
ATOM 2210 C CA . ARG A 1 277 ? -19.304 18.386 36.629 1.00 29.31 277 ARG A CA 1
ATOM 2211 C C . ARG A 1 277 ? -17.789 18.536 36.567 1.00 29.31 277 ARG A C 1
ATOM 2213 O O . ARG A 1 277 ? -17.037 17.792 37.186 1.00 29.31 277 ARG A O 1
ATOM 2220 N N . ILE A 1 278 ? -17.397 19.595 35.866 1.00 36.59 278 ILE A N 1
ATOM 2221 C CA . ILE A 1 278 ? -16.107 20.276 35.911 1.00 36.59 278 ILE A CA 1
ATOM 2222 C C . ILE A 1 278 ? -15.759 20.610 37.369 1.00 36.59 278 ILE A C 1
ATOM 2224 O O . ILE A 1 278 ? -16.486 21.358 38.013 1.00 36.59 278 ILE A O 1
ATOM 2228 N N . HIS A 1 279 ? -14.623 20.112 37.856 1.00 28.17 279 HIS A N 1
ATOM 2229 C CA . HIS A 1 279 ? -13.796 20.832 38.821 1.00 28.17 279 HIS A CA 1
ATOM 2230 C C . HIS A 1 279 ? -12.322 20.601 38.483 1.00 28.17 279 HIS A C 1
ATOM 2232 O O . HIS A 1 279 ? -11.809 19.485 38.506 1.00 28.17 279 HIS A O 1
ATOM 2238 N N . THR A 1 280 ? -11.665 21.703 38.144 1.00 36.84 280 THR A N 1
ATOM 2239 C CA . THR A 1 280 ? -10.222 21.893 38.050 1.00 36.84 280 THR A CA 1
ATOM 2240 C C . THR A 1 280 ? -9.526 21.434 39.331 1.00 36.84 280 THR A C 1
ATOM 2242 O O . THR A 1 280 ? -9.594 22.121 40.345 1.00 36.84 280 THR A O 1
ATOM 2245 N N . LEU A 1 281 ? -8.794 20.318 39.288 1.00 27.30 281 LEU A N 1
ATOM 2246 C CA . LEU A 1 281 ? -7.769 20.011 40.287 1.00 27.30 281 LEU A CA 1
ATOM 2247 C C . LEU A 1 281 ? -6.513 19.446 39.611 1.00 27.30 281 LEU A C 1
ATOM 2249 O O . LEU A 1 281 ? -6.562 18.491 38.840 1.00 27.30 281 LEU A O 1
ATOM 2253 N N . ARG A 1 282 ? -5.393 20.112 39.919 1.00 25.38 282 ARG A N 1
ATOM 2254 C CA . ARG A 1 282 ? -3.990 19.758 39.643 1.00 25.38 282 ARG A CA 1
ATOM 2255 C C . ARG A 1 282 ? -3.670 18.291 39.980 1.00 25.38 282 ARG A C 1
ATOM 2257 O O . ARG A 1 282 ? -4.377 17.698 40.795 1.00 25.38 282 ARG A O 1
ATOM 2264 N N . PRO A 1 283 ? -2.580 17.721 39.424 1.00 26.25 283 PRO A N 1
ATOM 2265 C CA . PRO A 1 283 ? -2.236 16.321 39.628 1.00 26.25 283 PRO A CA 1
ATOM 2266 C C . PRO A 1 283 ? -1.923 16.087 41.105 1.00 26.25 283 PRO A C 1
ATOM 2268 O O . PRO A 1 283 ? -0.888 16.508 41.616 1.00 26.25 283 PRO A O 1
ATOM 2271 N N . VAL A 1 284 ? -2.830 15.413 41.805 1.00 27.08 284 VAL A N 1
ATOM 2272 C CA . VAL A 1 284 ? -2.500 14.799 43.085 1.00 27.08 284 VAL A CA 1
ATOM 2273 C C . VAL A 1 284 ? -1.857 13.465 42.746 1.00 27.08 284 VAL A C 1
ATOM 2275 O O . VAL A 1 284 ? -2.523 12.555 42.251 1.00 27.08 284 VAL A O 1
ATOM 2278 N N . ASN A 1 285 ? -0.544 13.391 42.977 1.00 30.61 285 ASN A N 1
ATOM 2279 C CA . ASN A 1 285 ? 0.234 12.158 4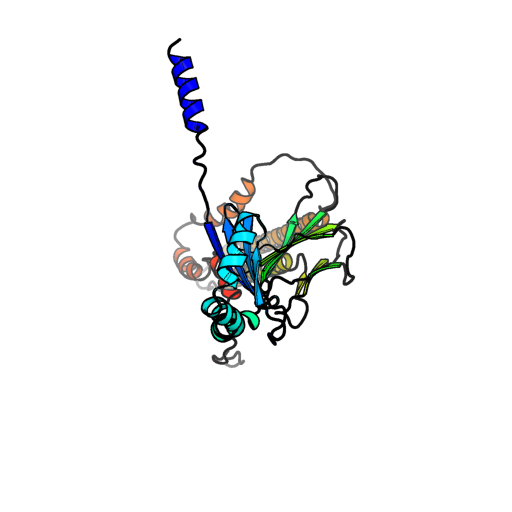3.022 1.00 30.61 285 ASN A CA 1
ATOM 2280 C C . ASN A 1 285 ? -0.611 11.032 43.626 1.00 30.61 285 ASN A C 1
ATOM 2282 O O . ASN A 1 285 ? -1.036 11.113 44.779 1.00 30.61 285 ASN A O 1
ATOM 2286 N N . SER A 1 286 ? -0.868 9.983 42.847 1.00 37.12 286 SER A N 1
ATOM 2287 C CA . SER A 1 286 ? -1.698 8.853 43.250 1.00 37.12 286 SER A CA 1
ATOM 2288 C C . SER A 1 286 ? -0.947 7.914 44.203 1.00 37.12 286 SER A C 1
ATOM 2290 O O . SER A 1 286 ? -0.789 6.724 43.935 1.00 37.12 286 SER A O 1
ATOM 2292 N N . THR A 1 287 ? -0.508 8.422 45.351 1.00 30.61 287 THR A N 1
ATOM 2293 C CA . THR A 1 287 ? -0.058 7.607 46.489 1.00 30.61 287 THR A CA 1
ATOM 2294 C C . THR A 1 287 ? -1.216 6.820 47.118 1.00 30.61 287 THR A C 1
ATOM 2296 O O . THR A 1 287 ? -0.984 5.809 47.773 1.00 30.61 287 THR A O 1
ATOM 2299 N N . LEU A 1 288 ? -2.474 7.189 46.840 1.00 32.78 288 LEU A N 1
ATOM 2300 C CA . LEU A 1 288 ? -3.672 6.451 47.270 1.00 32.78 288 LEU A CA 1
ATOM 2301 C C . LEU A 1 288 ? -3.970 5.196 46.430 1.00 32.78 288 LEU A C 1
ATOM 2303 O O . LEU A 1 288 ? -4.420 4.196 46.986 1.00 32.78 288 LEU A O 1
ATOM 2307 N N . TYR A 1 289 ? -3.659 5.196 45.127 1.00 33.53 289 TYR A N 1
ATOM 2308 C CA . TYR A 1 289 ? -3.866 4.017 44.268 1.00 33.53 289 TYR A CA 1
ATOM 2309 C C . TYR A 1 289 ? -2.832 2.917 44.563 1.00 33.53 289 TYR A C 1
ATOM 2311 O O . TYR A 1 289 ? -3.170 1.739 44.620 1.00 33.53 289 TYR A O 1
ATOM 2319 N N . GLN A 1 290 ? -1.588 3.303 44.872 1.00 31.20 290 GLN A N 1
ATOM 2320 C CA . GLN A 1 290 ? -0.572 2.372 45.378 1.00 31.20 290 GLN A CA 1
ATOM 2321 C C . GLN A 1 290 ? -0.840 1.891 46.812 1.00 31.20 290 GLN A C 1
ATOM 2323 O O . GLN A 1 290 ? -0.373 0.814 47.178 1.00 31.20 290 GLN A O 1
ATOM 2328 N N . SER A 1 291 ? -1.599 2.638 47.622 1.00 28.44 291 SER A N 1
ATOM 2329 C CA . SER A 1 291 ? -1.927 2.225 48.993 1.00 28.44 291 SER A CA 1
ATOM 2330 C C . SER A 1 291 ? -2.938 1.070 49.024 1.00 28.44 291 SER A C 1
ATOM 2332 O O . SER A 1 291 ? -2.762 0.130 49.794 1.00 28.44 291 SER A O 1
ATOM 2334 N N . PHE A 1 292 ? -3.918 1.061 48.109 1.00 30.77 292 PHE A N 1
ATOM 2335 C CA . PHE A 1 292 ? -4.897 -0.031 47.987 1.00 30.77 292 PHE A CA 1
ATOM 2336 C C . PHE A 1 292 ? -4.286 -1.363 47.524 1.00 30.77 292 PHE A C 1
ATOM 2338 O O . PHE A 1 292 ? -4.740 -2.422 47.947 1.00 30.77 292 PHE A O 1
ATOM 2345 N N . TYR A 1 293 ? -3.232 -1.322 46.701 1.00 31.52 293 TYR A N 1
ATOM 2346 C CA . TYR A 1 293 ? -2.472 -2.522 46.327 1.00 31.52 293 TYR A CA 1
ATOM 2347 C C . TYR A 1 293 ? -1.462 -2.949 47.405 1.00 31.52 293 TYR A C 1
ATOM 2349 O O . TYR A 1 293 ? -1.098 -4.122 47.480 1.00 31.52 293 TYR A O 1
ATOM 2357 N N . LYS A 1 294 ? -1.016 -2.029 48.273 1.00 29.80 294 LYS A N 1
ATOM 2358 C CA . LYS A 1 294 ? -0.119 -2.353 49.394 1.00 29.80 294 LYS A CA 1
ATOM 2359 C C . LYS A 1 294 ? -0.842 -2.947 50.599 1.00 29.80 294 LYS A C 1
ATOM 2361 O O . LYS A 1 294 ? -0.245 -3.768 51.291 1.00 29.80 294 LYS A O 1
ATOM 2366 N N . THR A 1 295 ? -2.110 -2.623 50.842 1.00 30.25 295 THR A N 1
ATOM 2367 C CA . THR A 1 295 ? -2.878 -3.227 51.947 1.00 30.25 295 THR A CA 1
ATOM 2368 C C . THR A 1 295 ? -3.168 -4.712 51.740 1.00 30.25 295 THR A C 1
ATOM 2370 O O . THR A 1 295 ? -3.282 -5.438 52.724 1.00 30.25 295 THR A O 1
ATOM 2373 N N . THR A 1 296 ? -3.150 -5.218 50.502 1.00 33.88 296 THR A N 1
ATOM 2374 C CA . THR A 1 296 ? -3.196 -6.670 50.235 1.00 33.88 296 THR A CA 1
ATOM 2375 C C . THR A 1 296 ? -1.887 -7.389 50.599 1.00 33.88 296 THR A C 1
ATOM 2377 O O . THR A 1 296 ? -1.864 -8.613 50.671 1.00 33.88 296 THR A O 1
ATOM 2380 N N . CYS A 1 297 ? -0.804 -6.654 50.881 1.00 31.80 297 CYS A N 1
ATOM 2381 C CA . CYS A 1 297 ? 0.510 -7.216 51.213 1.00 31.80 297 CYS A CA 1
ATOM 2382 C C . CYS A 1 297 ? 0.865 -7.130 52.716 1.00 31.80 297 CYS A C 1
ATOM 2384 O O . CYS A 1 297 ? 1.796 -7.792 53.169 1.00 31.80 297 CYS A O 1
ATOM 2386 N N . VAL A 1 298 ? 0.115 -6.362 53.521 1.00 30.53 298 VAL A N 1
ATOM 2387 C CA . VAL A 1 298 ? 0.405 -6.156 54.962 1.00 30.53 298 VAL A CA 1
ATOM 2388 C C . VAL A 1 298 ? -0.298 -7.174 55.879 1.00 30.53 298 VAL A C 1
ATOM 2390 O O . VAL A 1 298 ? 0.019 -7.270 57.060 1.00 30.53 298 VAL A O 1
ATOM 2393 N N . LEU A 1 299 ? -1.158 -8.048 55.349 1.00 33.59 299 LEU A N 1
ATOM 2394 C CA . LEU A 1 299 ? -1.787 -9.135 56.122 1.00 33.59 299 LEU A CA 1
ATOM 2395 C C . LEU A 1 299 ? -0.854 -10.331 56.430 1.00 33.59 299 LEU A C 1
ATOM 2397 O O . LEU A 1 299 ? -1.315 -11.367 56.894 1.00 33.59 299 LEU A O 1
ATOM 2401 N N . ASN A 1 300 ? 0.461 -10.192 56.228 1.00 33.28 300 ASN A N 1
ATOM 2402 C CA . ASN A 1 300 ? 1.461 -11.241 56.483 1.00 33.28 300 ASN A CA 1
ATOM 2403 C C . ASN A 1 300 ? 2.104 -11.209 57.890 1.00 33.28 300 ASN A C 1
ATOM 2405 O O . ASN A 1 300 ? 3.097 -11.900 58.111 1.00 33.28 300 ASN A O 1
ATOM 2409 N N . LEU A 1 301 ? 1.578 -10.440 58.852 1.00 33.59 301 LEU A N 1
ATOM 2410 C CA . LEU A 1 301 ? 2.195 -10.278 60.185 1.00 33.59 301 LEU A CA 1
ATOM 2411 C C . LEU A 1 301 ? 1.276 -10.600 61.378 1.00 33.59 301 LEU A C 1
ATOM 2413 O O . LEU A 1 301 ? 1.433 -10.019 62.448 1.00 33.59 301 LEU A O 1
ATOM 2417 N N . LEU A 1 302 ? 0.363 -11.569 61.245 1.00 31.14 302 LEU A N 1
ATOM 2418 C CA . LEU A 1 302 ? -0.357 -12.123 62.400 1.00 31.14 302 LEU A CA 1
ATOM 2419 C C . LEU A 1 302 ? -0.054 -13.618 62.602 1.00 31.14 302 LEU A C 1
ATOM 2421 O O . LEU A 1 302 ? -0.235 -14.452 61.719 1.00 31.14 302 LEU A O 1
ATOM 2425 N N . SER A 1 303 ? 0.511 -13.866 63.786 1.00 33.44 303 SER A N 1
ATOM 2426 C CA . SER A 1 303 ? 0.794 -15.106 64.519 1.00 33.44 303 SER A CA 1
ATOM 2427 C C . SER A 1 303 ? 0.549 -16.469 63.841 1.00 33.44 303 SER A C 1
ATOM 2429 O O . SER A 1 303 ? -0.572 -16.896 63.594 1.00 33.44 303 SER A O 1
ATOM 2431 N N . GLY A 1 304 ? 1.655 -17.213 63.695 1.00 36.91 304 GLY A N 1
ATOM 2432 C CA . GLY A 1 304 ? 1.883 -18.614 64.107 1.00 36.91 304 GLY A CA 1
ATOM 2433 C C . GLY A 1 304 ? 0.928 -19.754 63.717 1.00 36.91 304 GLY A C 1
ATOM 2434 O O . GLY A 1 304 ? 1.417 -20.812 63.335 1.00 36.91 304 GLY A O 1
ATOM 2435 N N . SER A 1 305 ? -0.390 -19.578 63.800 1.00 38.31 305 SER A N 1
ATOM 2436 C CA . SER A 1 305 ? -1.380 -20.666 63.728 1.00 38.31 305 SER A CA 1
ATOM 2437 C C . SER A 1 305 ? -2.045 -20.827 62.349 1.00 38.31 305 SER A C 1
ATOM 2439 O O . SER A 1 305 ? -2.662 -21.844 62.062 1.00 38.31 305 SER A O 1
ATOM 2441 N N . LEU A 1 306 ? -1.878 -19.863 61.438 1.00 37.09 306 LEU A N 1
ATOM 2442 C CA . LEU A 1 306 ? -2.545 -19.864 60.122 1.00 37.09 306 LEU A CA 1
ATOM 2443 C C . LEU A 1 306 ? -1.682 -20.389 58.958 1.00 37.09 306 LEU A C 1
ATOM 2445 O O . LEU A 1 306 ? -2.132 -20.411 57.812 1.00 37.09 306 LEU A O 1
ATOM 2449 N N . LYS A 1 307 ? -0.452 -20.857 59.215 1.00 36.69 307 LYS A N 1
ATOM 2450 C CA . LYS A 1 307 ? 0.463 -21.321 58.152 1.00 36.69 307 LYS A CA 1
ATOM 2451 C C . LYS A 1 307 ? -0.046 -22.552 57.388 1.00 36.69 307 LYS A C 1
ATOM 2453 O O . LYS A 1 307 ? 0.168 -22.613 56.181 1.00 36.69 307 LYS A O 1
ATOM 2458 N N . SER A 1 308 ? -0.752 -23.487 58.033 1.00 35.22 308 SER A N 1
ATOM 2459 C CA . SER A 1 308 ? -1.303 -24.677 57.353 1.00 35.22 308 SER A CA 1
ATOM 2460 C C . SER A 1 308 ? -2.504 -24.344 56.461 1.00 35.22 308 SER A C 1
ATOM 2462 O O . SER A 1 308 ? -2.675 -24.945 55.401 1.00 35.22 308 SER A O 1
ATOM 2464 N N . VAL A 1 309 ? -3.286 -23.327 56.834 1.00 39.41 309 VAL A N 1
ATOM 2465 C CA . VAL A 1 309 ? -4.405 -22.817 56.032 1.00 39.41 309 VAL A CA 1
ATOM 2466 C C . VAL A 1 309 ? -3.866 -22.055 54.818 1.00 39.41 309 VAL A C 1
ATOM 2468 O O . VAL A 1 309 ? -4.277 -22.311 53.688 1.00 39.41 309 VAL A O 1
ATOM 2471 N N . PHE A 1 310 ? -2.854 -21.201 55.005 1.00 36.12 310 PHE A N 1
ATOM 2472 C CA . PHE A 1 310 ? -2.271 -20.423 53.908 1.00 36.12 310 PHE A CA 1
ATOM 2473 C C . PHE A 1 310 ? -1.452 -21.243 52.900 1.00 36.12 310 PHE A C 1
ATOM 2475 O O . PHE A 1 310 ? -1.325 -20.837 51.743 1.00 36.12 310 PHE A O 1
ATOM 2482 N N . GLN A 1 311 ? -0.942 -22.418 53.282 1.00 37.00 311 GLN A N 1
ATOM 2483 C CA . GLN A 1 311 ? -0.222 -23.299 52.358 1.00 37.00 311 GLN A CA 1
ATOM 2484 C C . GLN A 1 311 ? -1.156 -23.932 51.307 1.00 37.00 311 GLN A C 1
ATOM 2486 O O . GLN A 1 311 ? -0.726 -24.134 50.174 1.00 37.00 311 GLN A O 1
ATOM 2491 N N . LYS A 1 312 ? -2.449 -24.121 51.631 1.00 36.28 312 LYS A N 1
ATOM 2492 C CA . LYS A 1 312 ? -3.508 -24.453 50.654 1.00 36.28 312 LYS A CA 1
ATOM 2493 C C . LYS A 1 312 ? -3.975 -23.237 49.839 1.00 36.28 312 LYS A C 1
ATOM 2495 O O . LYS A 1 312 ? -4.280 -23.378 48.661 1.00 36.28 312 LYS A O 1
ATOM 2500 N N . PHE A 1 313 ? -3.956 -22.029 50.409 1.00 32.78 313 PHE A N 1
ATOM 2501 C CA . PHE A 1 313 ? -4.300 -20.796 49.678 1.00 32.78 313 PHE A CA 1
ATOM 2502 C C . PHE A 1 313 ? -3.243 -20.362 48.647 1.00 32.78 313 PHE A C 1
ATOM 2504 O O . PHE A 1 313 ? -3.587 -19.715 47.657 1.00 32.78 313 PHE A O 1
ATOM 2511 N N . ARG A 1 314 ? -1.969 -20.744 48.821 1.00 32.81 314 ARG A N 1
ATOM 2512 C CA . ARG A 1 314 ? -0.881 -20.393 47.887 1.00 32.81 314 ARG A CA 1
ATOM 2513 C C . ARG A 1 314 ? -1.051 -20.997 46.486 1.00 32.81 314 ARG A C 1
ATOM 2515 O O . ARG A 1 314 ? -0.515 -20.441 45.537 1.00 32.81 314 ARG A O 1
ATOM 2522 N N . GLN A 1 315 ? -1.820 -22.080 46.339 1.00 36.53 315 GLN A N 1
ATOM 2523 C CA . GLN A 1 315 ? -2.167 -22.652 45.028 1.00 36.53 315 GLN A CA 1
ATOM 2524 C C . GLN A 1 315 ? -3.315 -21.914 44.317 1.00 36.53 315 GLN A C 1
ATOM 2526 O O . GLN A 1 315 ? -3.479 -22.072 43.113 1.00 36.53 315 GLN A O 1
ATOM 2531 N N . VAL A 1 316 ? -4.086 -21.086 45.029 1.00 37.41 316 VAL A N 1
ATOM 2532 C CA . VAL A 1 316 ? -5.275 -20.397 44.487 1.00 37.41 316 VAL A CA 1
ATOM 2533 C C . VAL A 1 316 ? -4.981 -18.932 44.122 1.00 37.41 316 VAL A C 1
ATOM 2535 O O . VAL A 1 316 ? -5.708 -18.320 43.338 1.00 37.41 316 VAL A O 1
ATOM 2538 N N . LEU A 1 317 ? -3.899 -18.351 44.653 1.00 34.78 317 LEU A N 1
ATOM 2539 C CA . LEU A 1 317 ? -3.577 -16.925 44.531 1.00 34.78 317 LEU A CA 1
ATOM 2540 C C . LEU A 1 317 ? -2.117 -16.672 44.093 1.00 34.78 317 LEU A C 1
ATOM 2542 O O . LEU A 1 317 ? -1.331 -16.163 44.883 1.00 34.78 317 LEU A O 1
ATOM 2546 N N . SER A 1 318 ? -1.751 -16.974 42.837 1.00 30.05 318 SER A N 1
ATOM 2547 C CA . SER A 1 318 ? -0.817 -16.159 42.014 1.00 30.05 318 SER A CA 1
ATOM 2548 C C . SER A 1 318 ? -0.606 -16.743 40.602 1.00 30.05 318 SER A C 1
ATOM 2550 O O . SER A 1 318 ? -0.450 -17.958 40.509 1.00 30.05 318 SER A O 1
ATOM 2552 N N . PRO A 1 319 ? -0.401 -15.932 39.543 1.00 36.75 319 PRO A N 1
ATOM 2553 C CA . PRO A 1 319 ? -0.931 -14.596 39.293 1.00 36.75 319 PRO A CA 1
ATOM 2554 C C . PRO A 1 319 ? -1.801 -14.561 38.017 1.00 36.75 319 PRO A C 1
ATOM 2556 O O . PRO A 1 319 ? -1.496 -15.200 37.014 1.00 36.75 319 PRO A O 1
ATOM 2559 N N . CYS A 1 320 ? -2.813 -13.687 37.992 1.00 29.86 320 CYS A N 1
ATOM 2560 C CA . CYS A 1 320 ? -3.097 -12.967 36.751 1.00 29.86 320 CYS A CA 1
ATOM 2561 C C . CYS A 1 320 ? -1.934 -11.991 36.543 1.00 29.86 320 CYS A C 1
ATOM 2563 O O . CYS A 1 320 ? -2.003 -10.837 36.955 1.00 29.86 320 CYS A O 1
ATOM 2565 N N . SER A 1 321 ? -0.824 -12.493 36.003 1.00 29.38 321 SER A N 1
ATOM 2566 C CA . SER A 1 321 ? 0.138 -11.657 35.298 1.00 29.38 321 SER A CA 1
ATOM 2567 C C . SER A 1 321 ? -0.319 -11.544 33.844 1.00 29.38 321 SER A C 1
ATOM 2569 O O . SER A 1 321 ? -1.003 -12.437 33.325 1.00 29.38 321 SER A O 1
ATOM 2571 N N . ASP A 1 322 ? 0.062 -10.440 33.203 1.00 33.75 322 ASP A N 1
ATOM 2572 C CA . ASP A 1 322 ? -0.242 -10.031 31.821 1.00 33.75 322 ASP A CA 1
ATOM 2573 C C . ASP A 1 322 ? -0.119 -11.125 30.739 1.00 33.75 322 ASP A C 1
ATOM 2575 O O . ASP A 1 322 ? -0.627 -10.969 29.632 1.00 33.75 322 ASP A O 1
ATOM 2579 N N . HIS A 1 323 ? 0.505 -12.266 31.034 1.00 27.23 323 HIS A N 1
ATOM 2580 C CA . HIS A 1 323 ? 0.654 -13.371 30.091 1.00 27.23 323 HIS A CA 1
ATOM 2581 C C . HIS A 1 323 ? -0.629 -14.175 29.821 1.00 27.23 323 HIS A C 1
ATOM 2583 O O . HIS A 1 323 ? -0.735 -14.803 28.769 1.00 27.23 323 HIS A O 1
ATOM 2589 N N . SER A 1 324 ? -1.619 -14.143 30.720 1.00 29.66 324 SER A N 1
ATOM 2590 C CA . SER A 1 324 ? -2.824 -14.992 30.604 1.00 29.66 324 SER A CA 1
ATOM 2591 C C . SER A 1 324 ? -3.859 -14.452 29.606 1.00 29.66 324 SER A C 1
ATOM 2593 O O . SER A 1 324 ? -4.660 -15.213 29.071 1.00 29.66 324 SER A O 1
ATOM 2595 N N . LEU A 1 325 ? -3.838 -13.143 29.329 1.00 33.97 325 LEU A N 1
ATOM 2596 C CA . LEU A 1 325 ? -4.776 -12.511 28.396 1.00 33.97 325 LEU A CA 1
ATOM 2597 C C . LEU A 1 325 ? -4.374 -12.753 26.930 1.00 33.97 325 LEU A C 1
ATOM 2599 O O . LEU A 1 325 ? -5.237 -12.881 26.069 1.00 33.97 325 LEU A O 1
ATOM 2603 N N . ASN A 1 326 ? -3.072 -12.897 26.660 1.00 30.92 326 ASN A N 1
ATOM 2604 C CA . ASN A 1 326 ? -2.558 -13.225 25.326 1.00 30.92 326 ASN A CA 1
ATOM 2605 C C . ASN A 1 326 ? -2.734 -14.711 24.963 1.00 30.92 326 ASN A C 1
ATOM 2607 O O . ASN A 1 326 ? -2.768 -15.037 23.781 1.00 30.92 326 ASN A O 1
ATOM 2611 N N . ALA A 1 327 ? -2.879 -15.608 25.947 1.00 30.70 327 ALA A N 1
ATOM 2612 C CA . ALA A 1 327 ? -3.118 -17.035 25.705 1.00 30.70 327 ALA A CA 1
ATOM 2613 C C . ALA A 1 327 ? -4.571 -17.336 25.282 1.00 30.70 327 ALA A C 1
ATOM 2615 O O . ALA A 1 327 ? -4.792 -18.224 24.469 1.00 30.70 327 ALA A O 1
ATOM 2616 N N . LEU A 1 328 ? -5.544 -16.549 25.758 1.00 32.31 328 LEU A N 1
ATOM 2617 C CA . LEU A 1 328 ? -6.949 -16.622 25.320 1.00 32.31 328 LEU A CA 1
ATOM 2618 C C . LEU A 1 328 ? -7.204 -15.958 23.954 1.00 32.31 328 LEU A C 1
ATOM 2620 O O . LEU A 1 328 ? -8.266 -16.148 23.378 1.00 32.31 328 LEU A O 1
ATOM 2624 N N . LEU A 1 329 ? -6.239 -15.193 23.433 1.00 34.00 329 LEU A N 1
ATOM 2625 C CA . LEU A 1 329 ? -6.320 -14.503 22.138 1.00 34.00 329 LEU A CA 1
ATOM 2626 C C . LEU A 1 329 ? -5.568 -15.233 21.009 1.00 34.00 329 LEU A C 1
ATOM 2628 O O . LEU A 1 329 ? -5.457 -14.690 19.913 1.00 34.00 329 LEU A O 1
ATOM 2632 N N . ARG A 1 330 ? -5.022 -16.436 21.253 1.00 29.44 330 ARG A N 1
ATOM 2633 C CA . ARG A 1 330 ? -4.171 -17.150 20.278 1.00 29.44 330 ARG A CA 1
ATOM 2634 C C . ARG A 1 330 ? -4.608 -18.574 19.930 1.00 29.44 330 ARG A C 1
ATOM 2636 O O . ARG A 1 330 ? -3.851 -19.273 19.263 1.00 29.44 330 ARG A O 1
ATOM 2643 N N . SER A 1 331 ? -5.793 -19.011 20.347 1.00 27.78 331 SER A N 1
ATOM 2644 C CA . SER A 1 331 ? -6.286 -20.367 20.082 1.00 27.78 331 SER A CA 1
ATOM 2645 C C . SER A 1 331 ? -7.623 -20.361 19.339 1.00 27.78 331 SER A C 1
ATOM 2647 O O . SER A 1 331 ? -8.643 -20.719 19.915 1.00 27.78 331 SER A O 1
ATOM 2649 N N . ASP A 1 332 ? -7.597 -20.012 18.054 1.00 29.28 332 ASP A N 1
ATOM 2650 C CA . ASP A 1 332 ? -8.599 -20.482 17.091 1.00 29.28 332 ASP A CA 1
ATOM 2651 C C . ASP A 1 332 ? -7.941 -21.537 16.193 1.00 29.28 332 ASP A C 1
ATOM 2653 O O . ASP A 1 332 ? -7.666 -21.333 15.013 1.00 29.28 332 ASP A O 1
ATOM 2657 N N . VAL A 1 333 ? -7.646 -22.688 16.796 1.00 28.42 333 VAL A N 1
ATOM 2658 C CA . VAL A 1 333 ? -7.600 -23.966 16.084 1.00 28.42 333 VAL A CA 1
ATOM 2659 C C . VAL A 1 333 ? -8.618 -24.840 16.793 1.00 28.42 333 VAL A C 1
ATOM 2661 O O . VAL A 1 333 ? -8.362 -25.371 17.872 1.00 28.42 333 VAL A O 1
ATOM 2664 N N . ILE A 1 334 ? -9.809 -24.921 16.207 1.00 30.33 334 ILE A N 1
ATOM 2665 C CA . ILE A 1 334 ? -10.759 -25.978 16.525 1.00 30.33 334 ILE A CA 1
ATOM 2666 C C . ILE A 1 334 ? -10.139 -27.252 15.958 1.00 30.33 334 ILE A C 1
ATOM 2668 O O . ILE A 1 334 ? -10.170 -27.461 14.748 1.00 30.33 334 ILE A O 1
ATOM 2672 N N . ASP A 1 335 ? -9.568 -28.082 16.825 1.00 22.47 335 ASP A N 1
ATOM 2673 C CA . ASP A 1 335 ? -9.471 -29.507 16.547 1.00 22.47 335 ASP A CA 1
ATOM 2674 C C . ASP A 1 335 ? -10.234 -30.278 17.626 1.00 22.47 335 ASP A C 1
ATOM 2676 O O . ASP A 1 335 ? -10.104 -30.049 18.833 1.00 22.47 335 ASP A O 1
ATOM 2680 N N . HIS A 1 336 ? -11.117 -31.143 17.145 1.00 28.97 336 HIS A N 1
ATOM 2681 C CA . HIS A 1 336 ? -12.001 -31.987 17.922 1.00 28.97 336 HIS A CA 1
ATOM 2682 C C . HIS A 1 336 ? -11.179 -33.064 18.616 1.00 28.97 336 HIS A C 1
ATOM 2684 O O . HIS A 1 336 ? -10.895 -34.078 17.994 1.00 28.97 336 HIS A O 1
ATOM 2690 N N . SER A 1 337 ? -10.842 -32.890 19.893 1.00 28.09 337 SER A N 1
ATOM 2691 C CA . SER A 1 337 ? -10.518 -33.974 20.837 1.00 28.09 337 SER A CA 1
ATOM 2692 C C . SER A 1 337 ? -10.158 -33.362 22.184 1.00 28.09 337 SER A C 1
ATOM 2694 O O . SER A 1 337 ? -9.092 -32.786 22.310 1.00 28.09 337 SER A O 1
ATOM 2696 N N . TYR A 1 338 ? -11.053 -33.425 23.166 1.00 22.58 338 TYR A N 1
ATOM 2697 C CA . TYR A 1 338 ? -10.826 -33.980 24.510 1.00 22.58 338 TYR A CA 1
ATOM 2698 C C . TYR A 1 338 ? -12.068 -33.682 25.371 1.00 22.58 338 TYR A C 1
ATOM 2700 O O . TYR A 1 338 ? -12.631 -32.589 25.297 1.00 22.58 338 TYR A O 1
ATOM 2708 N N . PRO A 1 339 ? -12.560 -34.671 26.134 1.00 26.48 339 PRO A N 1
ATOM 2709 C CA . PRO A 1 339 ? -13.917 -34.669 26.650 1.00 26.48 339 PRO A CA 1
ATOM 2710 C C . PRO A 1 339 ? -14.021 -33.844 27.932 1.00 26.48 339 PRO A C 1
ATOM 2712 O O . PRO A 1 339 ? -13.346 -34.113 28.925 1.00 26.48 339 PRO A O 1
ATOM 2715 N N . CYS A 1 340 ? -14.958 -32.902 27.950 1.00 23.55 340 CYS A N 1
ATOM 2716 C CA . CYS A 1 340 ? -15.597 -32.493 29.190 1.00 23.55 340 CYS A CA 1
ATOM 2717 C C . CYS A 1 340 ? -16.449 -33.673 29.694 1.00 23.55 340 CYS A C 1
ATOM 2719 O O . CYS A 1 340 ? -17.618 -33.789 29.340 1.00 23.55 340 CYS A O 1
ATOM 2721 N N . MET A 1 341 ? -15.871 -34.566 30.504 1.00 25.73 341 MET A N 1
ATOM 2722 C CA . MET A 1 341 ? -16.659 -35.274 31.521 1.00 25.73 341 MET A CA 1
ATOM 2723 C C . MET A 1 341 ? -17.092 -34.194 32.525 1.00 25.73 341 MET A C 1
ATOM 2725 O O . MET A 1 341 ? -16.254 -33.456 33.030 1.00 25.73 341 MET A O 1
ATOM 2729 N N . GLY A 1 342 ? -18.370 -33.933 32.761 1.00 24.97 342 GLY A N 1
ATOM 2730 C CA . GLY A 1 342 ? -19.436 -34.901 32.970 1.00 24.97 342 GLY A CA 1
ATOM 2731 C C . GLY A 1 342 ? -19.850 -34.752 34.429 1.00 24.97 342 GLY A C 1
ATOM 2732 O O . GLY A 1 342 ? -19.402 -35.503 35.286 1.00 24.97 342 GLY A O 1
ATOM 2733 N N . LEU A 1 343 ? -20.611 -33.692 34.709 1.00 27.30 343 LEU A N 1
ATOM 2734 C CA . LEU A 1 343 ? -21.398 -33.556 35.929 1.00 27.30 343 LEU A CA 1
ATOM 2735 C C . LEU A 1 343 ? -22.621 -34.461 35.753 1.00 27.30 343 LEU A C 1
ATOM 2737 O O . LEU A 1 343 ? -23.525 -34.093 35.011 1.00 27.30 343 LEU A O 1
ATOM 2741 N N . ASP A 1 344 ? -22.636 -35.603 36.433 1.00 25.92 344 ASP A N 1
ATOM 2742 C CA . ASP A 1 344 ? -23.844 -36.389 36.678 1.00 25.92 344 ASP A CA 1
ATOM 2743 C C . ASP A 1 344 ? -24.063 -36.557 38.187 1.00 25.92 344 ASP A C 1
ATOM 2745 O O . ASP A 1 344 ? -23.134 -36.572 38.996 1.00 25.92 344 ASP A O 1
ATOM 2749 N N . TRP A 1 345 ? -25.340 -36.589 38.543 1.00 26.48 345 TRP A N 1
ATOM 2750 C CA . TRP A 1 345 ? -25.920 -36.458 39.873 1.00 26.48 345 TRP A CA 1
ATOM 2751 C C . TRP A 1 345 ? -25.923 -37.755 40.723 1.00 26.48 345 TRP A C 1
ATOM 2753 O O . TRP A 1 345 ? -26.097 -38.838 40.182 1.00 26.48 345 TRP A O 1
ATOM 2763 N N . LEU A 1 346 ? -25.948 -37.561 42.058 1.00 26.75 346 LEU A N 1
ATOM 2764 C CA . LEU A 1 346 ? -26.729 -38.267 43.112 1.00 26.75 346 LEU A CA 1
ATOM 2765 C C . LEU A 1 346 ? -26.414 -39.720 43.578 1.00 26.75 346 LEU A C 1
ATOM 2767 O O . LEU A 1 346 ? -26.249 -40.637 42.785 1.00 26.75 346 LEU A O 1
ATOM 2771 N N . PHE A 1 347 ? -26.559 -39.888 44.913 1.00 28.12 347 PHE A N 1
ATOM 2772 C CA . PHE A 1 347 ? -26.520 -41.093 45.783 1.00 28.12 347 PHE A CA 1
ATOM 2773 C C . PHE A 1 347 ? -25.111 -41.696 45.980 1.00 28.12 347 PHE A C 1
ATOM 2775 O O . PHE A 1 347 ? -24.472 -42.099 45.019 1.00 28.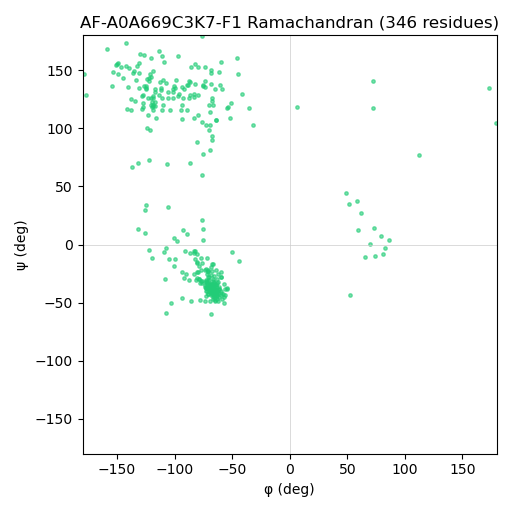12 347 PHE A O 1
ATOM 2782 N N . ILE A 1 348 ? -24.516 -41.764 47.178 1.00 32.53 348 ILE A N 1
ATOM 2783 C CA . ILE A 1 348 ? -24.979 -42.111 48.540 1.00 32.53 348 ILE A CA 1
ATOM 2784 C C . ILE A 1 348 ? -24.305 -41.206 49.576 1.00 32.53 348 ILE A C 1
ATOM 2786 O O . ILE A 1 348 ? -23.118 -40.869 49.361 1.00 32.53 348 ILE A O 1
#

Sequence (348 aa):
MASSFLCFTLLFISIHNADGFLEYIVDRCDFNSTELENMEYIYSHYYNKMEYIRFSSNVGQYVGFTDFGVRLAEVWNNDTADLNLMRLKIATYCHHNIDINDRAILTKSVQPSVRIKSMTPPSGQHPAMLVCSVYDFFPSKIKVSWLRDGQAVSSDITSTEEMPNGDWYYQTHSQLEYTPRSGEKISCVVEHASLKEPLITDWGKYLSVCLFVCTHKYIYLTAHLSVVLSDSDPSSDKSTSESTTLIAIGASILTLGLILLLAGFIFYRWRARGQTRIHTLRPVNSTLYQSFYKTTCVLNLLSGSLKSVFQKFRQVLSPCSDHSLNALLRSDVIDHSYPCMGLDWLFI

Mean predicted aligned error: 18.51 Å

Organism: Oreochromis niloticus (NCBI:txid8128)

Nearest PDB structures (foldseek):
  5lax-assembly1_B  TM=9.427E-01  e=2.768E-22  Homo sapiens
  4h26-assembly1_B  TM=9.490E-01  e=9.007E-22  Homo sapiens
  6ati-assembly2_E  TM=9.524E-01  e=8.050E-22  Homo sapiens
  5ksa-assembly1_B  TM=9.471E-01  e=7.610E-22  Triticum aestivum
  4mdi-assembly1_B  TM=9.509E-01  e=1.978E-21  Homo sapiens

pLDDT: mean 70.87, std 26.07, range [22.47, 98.62]

Radius of gyration: 35.27 Å; Cα contacts (8 Å, |Δi|>4): 351; chains: 1; bounding box: 70×77×110 Å

Solvent-accessible surface area (backbone atoms only — not comparable to full-atom values): 21128 Å² total; per-residue (Å²): 121,73,69,59,57,57,54,54,52,55,55,56,68,73,66,65,71,80,84,76,87,49,76,51,74,46,83,45,66,49,63,90,55,98,80,54,82,79,51,36,31,35,42,38,37,26,52,73,85,41,60,26,35,32,35,33,52,87,75,58,47,52,46,39,71,36,79,68,20,40,59,47,22,58,57,51,58,67,36,60,68,59,44,53,52,56,54,45,34,41,61,69,47,39,51,50,47,38,69,68,55,43,56,71,51,76,75,54,58,37,64,65,47,79,48,75,44,80,48,83,52,92,79,79,62,89,46,50,28,40,35,40,38,38,34,64,18,24,65,76,72,67,46,80,48,41,30,48,74,84,39,80,58,87,68,59,67,52,66,56,74,76,40,75,72,84,77,82,28,24,34,37,41,39,34,40,56,41,77,91,61,92,89,69,48,46,30,42,34,38,42,43,89,52,47,97,61,68,49,73,47,63,65,69,59,71,63,54,55,57,52,54,54,54,52,51,55,50,51,52,54,56,51,53,50,51,50,61,70,66,68,63,77,93,80,69,97,70,61,87,68,60,63,55,50,53,54,51,50,53,52,49,53,52,51,51,48,52,50,52,51,51,50,50,49,48,50,48,52,43,60,70,60,51,84,75,65,93,74,96,72,78,92,70,78,64,65,65,65,57,44,65,64,45,61,76,63,63,77,79,79,73,73,94,79,52,60,75,61,48,62,64,47,59,80,78,66,78,74,98,50,86,67,61,66,58,60,76,73,70,70,90,73,91,70,97,78,81,83,83,81,76,93,79,83,85,90,133

InterPro domains:
  IPR000353 MHC class II, beta chain, N-terminal [PF00969] (29-100)
  IPR000353 MHC class II, beta chain, N-terminal [SM00921] (27-102)
  IPR003597 Immunoglobulin C1-set [PF07654] (120-195)
  IPR003597 Immunoglobulin C1-set [SM00407] (127-198)
  IPR007110 Immunoglobulin-like domain [PS50835] (112-201)
  IPR011162 MHC classes I/II-like antigen recognition protein [SSF54452] (3-107)
  IPR013783 Immunoglobulin-like fold [G3DSA:2.60.40.10] (106-208)
  IPR014745 MHC class II, alpha/beta chain, N-terminal [G3DSA:3.10.320.10] (18-105)
  IPR036179 Immunoglobulin-like domain superfamily [SSF48726] (117-204)
  IPR050160 Major Histocompatibility Complex/Immunoglobulin [PTHR19944] (33-263)

Secondary structure (DSSP, 8-state):
-HHHHHHHHHHHHTT-------EEEEEEEE-SSTT-TT-EEEEEEEETTEEEEEEETTTTEEEESSHHHHHHHHHHHH-HHHHHHHHTHIIIIIIHHIIIIIHHHHT--BPPEEEEEEE--TT-SS-EEEEEEEEEEBSS-EEEEEEETTEEE-SSEEEPPPEE-SSS-EEEEEEEEE---TT--EEEEEEETT-SS-EEEETTHHHHHHHHHHHHHHHHHHHHHHHHHH-S---S---TTHHHHHHHHHHHHHHHHHHHHHHHHHHHHHHHH-TT----------HHHHHHHHHTTGGG-S-TTSHHHHHHHTTTS----THHHHHTTS------------------

Foldseek 3Di:
DVVVVVVVVVVVVVPPPVDDKDKDKDWDWDDDDPVSPPIKTKIFIDIPNDTAWMDILVVLAIDGPDPVSNVVRVVQRVPPVVSVVSNCCCPVPVVVCCVVPVVVVVPDWDAWDWDKDWDQDPVNDDDTKIKIKIWFTPDQDKDKFKDKQNHTDDPQKDKDHWADPVPRMIMIMIMHTDHDDPPMWMWMWMDDPVDPHIDIGIPPPVVVVVVVVVVVVVVVVLVVVVVVLVPPDPPDDDPPVPVVVSVVVNVVVVVVVVVVVVVVVVVVVCVSVVPPDDDDDDDDDPPVVVVVVCVVVPVPPDDDDCPVVVVVVVVVDDDPDVPVVVVVVPDPPDDDDDDPDDDDDDDD